Protein AF-K1S1N3-F1 (afdb_monomer_lite)

Secondary structure (DSSP, 8-state):
-HHHHHHHHHHHHHHHHHHT--HHHHHHTSBPP-HHHHHHHHHS-TT--HHHHHHHHTTTS--TT-TT-GGG-BSEE-HHHHHHS--EE--PPP---HHHHHHHHHHHHHHHHHHHH-S-----PPP--S-HHHHHHHHHHHTT--SGGGHHHHHHHHTT--S-SS-SS-GGG-HHHHHHHTT--

Structure (mmCIF, N/CA/C/O backbone):
data_AF-K1S1N3-F1
#
_entry.id   AF-K1S1N3-F1
#
loop_
_atom_site.group_PDB
_atom_site.id
_atom_site.type_symbol
_atom_site.label_atom_id
_atom_site.label_alt_id
_atom_site.label_comp_id
_atom_site.label_asym_id
_atom_site.label_entity_id
_atom_site.label_seq_id
_atom_site.pdbx_PDB_ins_code
_atom_site.Cartn_x
_atom_site.Cartn_y
_atom_site.Cartn_z
_atom_site.occupancy
_atom_site.B_iso_or_equiv
_atom_site.auth_seq_id
_atom_site.auth_comp_id
_atom_site.auth_asym_id
_atom_site.auth_atom_id
_atom_site.pdbx_PDB_model_num
ATOM 1 N N . MET A 1 1 ? 6.192 6.550 -10.477 1.00 91.50 1 MET A N 1
ATOM 2 C CA . MET A 1 1 ? 6.507 5.182 -9.983 1.00 91.50 1 MET A CA 1
ATOM 3 C C . MET A 1 1 ? 7.334 5.138 -8.701 1.00 91.50 1 MET A C 1
ATOM 5 O O . MET A 1 1 ? 6.914 4.455 -7.777 1.00 91.50 1 MET A O 1
ATOM 9 N N . LYS A 1 2 ? 8.456 5.870 -8.586 1.00 94.44 2 LYS A N 1
ATOM 10 C CA . LYS A 1 2 ? 9.297 5.871 -7.364 1.00 94.44 2 LYS A CA 1
ATOM 11 C C . LYS A 1 2 ? 8.511 6.131 -6.074 1.00 94.44 2 LYS A C 1
ATOM 13 O O . LYS A 1 2 ? 8.725 5.459 -5.068 1.00 94.44 2 LYS A O 1
ATOM 18 N N . ASN A 1 3 ? 7.567 7.071 -6.136 1.00 95.88 3 ASN A N 1
ATOM 19 C CA . ASN A 1 3 ? 6.677 7.378 -5.023 1.00 95.88 3 ASN A CA 1
ATOM 20 C C . ASN A 1 3 ? 5.778 6.205 -4.644 1.00 95.88 3 ASN A C 1
ATOM 22 O O . ASN A 1 3 ? 5.693 5.889 -3.467 1.00 95.88 3 ASN A O 1
ATOM 26 N N . ALA A 1 4 ? 5.159 5.535 -5.619 1.00 96.50 4 ALA A N 1
ATOM 27 C CA . ALA A 1 4 ? 4.282 4.394 -5.365 1.00 96.50 4 ALA A CA 1
ATOM 28 C C . ALA A 1 4 ? 5.037 3.266 -4.646 1.00 96.50 4 ALA A C 1
ATOM 30 O O . ALA A 1 4 ? 4.577 2.796 -3.610 1.00 96.50 4 ALA A O 1
ATOM 31 N N . LEU A 1 5 ? 6.238 2.910 -5.121 1.00 97.12 5 LEU A N 1
ATOM 32 C CA . LEU A 1 5 ? 7.085 1.913 -4.456 1.00 97.12 5 LEU A CA 1
ATOM 33 C C . LEU A 1 5 ? 7.510 2.347 -3.051 1.00 97.12 5 LEU A C 1
ATOM 35 O O . LEU A 1 5 ? 7.477 1.544 -2.127 1.00 97.12 5 LEU A O 1
ATOM 39 N N . SER A 1 6 ? 7.880 3.617 -2.871 1.00 97.50 6 SER A N 1
ATOM 40 C CA . SER A 1 6 ? 8.307 4.127 -1.561 1.00 97.50 6 SER A CA 1
ATOM 41 C C . SER A 1 6 ? 7.149 4.181 -0.562 1.00 97.50 6 SER A C 1
ATOM 43 O O . SER A 1 6 ? 7.334 3.849 0.608 1.00 97.50 6 SER A O 1
ATOM 45 N N . ILE A 1 7 ? 5.948 4.565 -1.009 1.00 97.88 7 ILE A N 1
ATOM 46 C CA . ILE A 1 7 ? 4.728 4.529 -0.194 1.00 97.88 7 ILE A CA 1
ATOM 47 C C . ILE A 1 7 ? 4.393 3.082 0.158 1.00 97.88 7 ILE A C 1
ATOM 49 O O . ILE A 1 7 ? 4.163 2.803 1.332 1.00 97.88 7 ILE A O 1
ATOM 53 N N . MET A 1 8 ? 4.425 2.170 -0.820 1.00 97.88 8 MET A N 1
ATOM 54 C CA . MET A 1 8 ? 4.178 0.750 -0.579 1.00 97.88 8 MET A CA 1
ATOM 55 C C . MET A 1 8 ? 5.164 0.191 0.442 1.00 97.88 8 MET A C 1
ATOM 57 O O . MET A 1 8 ? 4.725 -0.290 1.476 1.00 97.88 8 MET A O 1
ATOM 61 N N . TYR A 1 9 ? 6.473 0.348 0.234 1.00 98.25 9 TYR A N 1
ATOM 62 C CA . TYR A 1 9 ? 7.496 -0.089 1.187 1.00 98.25 9 TYR A CA 1
ATOM 63 C C . TYR A 1 9 ? 7.224 0.462 2.591 1.00 98.25 9 TYR A C 1
ATOM 65 O O . TYR A 1 9 ? 7.209 -0.282 3.570 1.00 98.25 9 TYR A O 1
ATOM 73 N N . SER A 1 10 ? 6.911 1.758 2.688 1.00 97.69 10 SER A N 1
ATOM 74 C CA . SER A 1 10 ? 6.635 2.414 3.967 1.00 97.69 10 SER A CA 1
ATOM 75 C C . SER A 1 10 ? 5.379 1.886 4.661 1.00 97.69 10 SER A C 1
ATOM 77 O O . SER A 1 10 ? 5.276 2.010 5.881 1.00 97.69 10 SER A O 1
ATOM 79 N N . LYS A 1 11 ? 4.392 1.371 3.919 1.00 97.75 11 LYS A N 1
ATOM 80 C CA . LYS A 1 11 ? 3.045 1.052 4.427 1.00 97.75 11 LYS A CA 1
ATOM 81 C C . LYS A 1 11 ? 2.676 -0.423 4.359 1.00 97.75 11 LYS A C 1
ATOM 83 O O . LYS A 1 11 ? 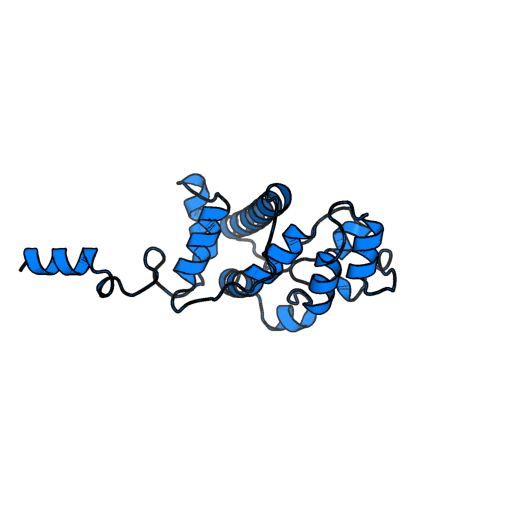1.673 -0.796 4.958 1.00 97.75 11 LYS A O 1
ATOM 88 N N . GLU A 1 12 ? 3.446 -1.258 3.678 1.00 97.25 12 GLU A N 1
ATOM 89 C CA . GLU A 1 12 ? 3.073 -2.646 3.404 1.00 97.25 12 GLU A CA 1
ATOM 90 C C . GLU A 1 12 ? 2.839 -3.462 4.671 1.00 97.25 12 GLU A C 1
ATOM 92 O O . GLU A 1 12 ? 1.912 -4.255 4.700 1.00 97.25 12 GLU A O 1
ATOM 97 N N . ASP A 1 13 ? 3.571 -3.204 5.756 1.00 96.88 13 ASP A N 1
ATOM 98 C CA . ASP A 1 13 ? 3.377 -3.942 7.005 1.00 96.88 13 ASP A CA 1
ATOM 99 C C . ASP A 1 13 ? 2.000 -3.670 7.628 1.00 96.88 13 ASP A C 1
ATOM 101 O O . ASP A 1 13 ? 1.309 -4.599 8.046 1.00 96.88 13 ASP A O 1
ATOM 105 N N . ILE A 1 14 ? 1.556 -2.407 7.650 1.00 97.44 14 ILE A N 1
ATOM 106 C CA . ILE A 1 14 ? 0.224 -2.064 8.167 1.00 97.44 14 ILE A CA 1
ATOM 107 C C . ILE A 1 14 ? -0.877 -2.422 7.165 1.00 97.44 14 ILE A C 1
ATOM 109 O O . ILE A 1 14 ? -1.950 -2.854 7.577 1.00 97.44 14 ILE A O 1
ATOM 113 N N . LEU A 1 15 ? -0.609 -2.309 5.859 1.00 97.62 15 LEU A N 1
ATOM 114 C CA . LEU A 1 15 ? -1.535 -2.725 4.803 1.00 97.62 15 LEU A CA 1
ATOM 115 C C . LEU A 1 15 ? -1.788 -4.231 4.849 1.00 97.62 15 LEU A C 1
ATOM 117 O O . LEU A 1 15 ? -2.935 -4.648 4.754 1.00 97.62 15 LEU A O 1
ATOM 121 N N . PHE A 1 16 ? -0.747 -5.043 5.033 1.00 97.19 16 PHE A N 1
ATOM 122 C CA . PHE A 1 16 ? -0.878 -6.498 5.061 1.00 97.19 16 PHE A CA 1
ATOM 123 C C . PHE A 1 16 ? -1.696 -6.948 6.271 1.00 97.19 16 PHE A C 1
ATOM 125 O O . PHE A 1 16 ? -2.586 -7.784 6.126 1.00 97.19 16 PHE A O 1
ATOM 132 N N . LYS A 1 17 ? -1.469 -6.325 7.438 1.00 96.19 17 LYS A N 1
ATOM 133 C CA . LYS A 1 17 ? -2.302 -6.539 8.631 1.00 96.19 17 LYS A CA 1
ATOM 134 C C . LYS A 1 17 ? -3.754 -6.111 8.396 1.00 96.19 17 LYS A C 1
ATOM 136 O O . LYS A 1 17 ? -4.671 -6.857 8.712 1.00 96.19 17 LYS A O 1
ATOM 141 N N . ALA A 1 18 ? -3.974 -4.928 7.821 1.00 97.06 18 ALA A N 1
ATOM 142 C CA . ALA A 1 18 ? -5.316 -4.382 7.612 1.00 97.06 18 ALA A CA 1
ATOM 143 C C . ALA A 1 18 ? -6.146 -5.187 6.604 1.00 97.06 18 ALA A C 1
ATOM 145 O O . ALA A 1 18 ? -7.337 -5.415 6.812 1.00 97.06 18 ALA A O 1
ATOM 146 N N . LEU A 1 19 ? -5.507 -5.623 5.518 1.00 96.62 19 LEU A N 1
ATOM 147 C CA . LEU A 1 19 ? -6.124 -6.429 4.465 1.00 96.62 19 LEU A CA 1
ATOM 148 C C . LEU A 1 19 ? -6.193 -7.917 4.829 1.00 96.62 19 LEU A C 1
ATOM 150 O O . LEU A 1 19 ? -6.837 -8.674 4.108 1.00 96.62 19 LEU A O 1
ATOM 154 N N . ASN A 1 20 ? -5.574 -8.318 5.947 1.00 95.12 20 ASN A N 1
ATOM 155 C CA . ASN A 1 20 ? -5.482 -9.701 6.404 1.00 95.12 20 ASN A CA 1
ATOM 156 C C . ASN A 1 20 ? -4.998 -10.635 5.280 1.00 95.12 20 ASN A C 1
ATOM 158 O O . ASN A 1 20 ? -5.643 -11.637 4.964 1.00 95.12 20 ASN A O 1
ATOM 162 N N . VAL A 1 21 ? -3.897 -10.237 4.635 1.00 94.56 21 VAL A N 1
ATOM 163 C CA . VAL A 1 21 ? -3.317 -10.951 3.489 1.00 94.56 21 VAL A CA 1
ATOM 164 C C . VAL A 1 21 ? -2.847 -12.323 3.946 1.00 94.56 21 VAL A C 1
ATOM 166 O O . VAL A 1 21 ? -2.136 -12.430 4.943 1.00 94.56 21 VAL A O 1
ATOM 169 N N . ASN A 1 22 ? -3.228 -13.365 3.212 1.00 93.94 22 ASN A N 1
ATOM 170 C CA . ASN A 1 22 ? -2.847 -14.730 3.556 1.00 93.94 22 ASN A CA 1
ATOM 171 C C . ASN A 1 22 ? -1.313 -14.912 3.528 1.00 93.94 22 ASN A C 1
ATOM 173 O O . ASN A 1 22 ? -0.676 -14.605 2.520 1.00 93.94 22 ASN A O 1
ATOM 177 N N . GLU A 1 23 ? -0.726 -15.457 4.598 1.00 93.44 23 GLU A N 1
ATOM 178 C CA . GLU A 1 23 ? 0.731 -15.637 4.744 1.00 93.44 23 GLU A CA 1
ATOM 179 C C . GLU A 1 23 ? 1.347 -16.468 3.610 1.00 93.44 23 GLU A C 1
ATOM 181 O O . GLU A 1 23 ? 2.350 -16.067 3.021 1.00 93.44 23 GLU A O 1
ATOM 186 N N . SER A 1 24 ? 0.679 -17.541 3.177 1.00 94.44 24 SER A N 1
ATOM 187 C CA . SER A 1 24 ? 1.145 -18.350 2.040 1.00 94.44 24 SER A CA 1
ATOM 188 C C . SER A 1 24 ? 1.182 -17.563 0.722 1.00 94.44 24 SER A C 1
ATOM 190 O O . SER A 1 24 ? 2.006 -17.830 -0.157 1.00 94.44 24 SER A O 1
ATOM 192 N N . ARG A 1 25 ? 0.312 -16.551 0.570 1.00 95.25 25 ARG A N 1
ATOM 193 C CA . ARG A 1 25 ? 0.369 -15.629 -0.570 1.00 95.25 25 ARG A CA 1
ATOM 194 C C . ARG A 1 25 ? 1.516 -14.650 -0.408 1.00 95.25 25 ARG A C 1
ATOM 196 O O . ARG A 1 25 ? 2.173 -14.373 -1.406 1.00 95.25 25 ARG A O 1
ATOM 203 N N . VAL A 1 26 ? 1.761 -14.142 0.798 1.00 95.12 26 VAL A N 1
ATOM 204 C CA . VAL A 1 26 ? 2.892 -13.244 1.082 1.00 95.12 26 VAL A CA 1
ATOM 205 C C . VAL A 1 26 ? 4.217 -13.903 0.708 1.00 95.12 26 VAL A C 1
ATOM 207 O O . VAL A 1 26 ? 5.045 -13.260 0.073 1.00 95.12 26 VAL A O 1
ATOM 210 N N . GLU A 1 27 ? 4.389 -15.185 1.018 1.00 93.50 27 GLU A N 1
ATOM 211 C CA . GLU A 1 27 ? 5.618 -15.929 0.711 1.00 93.50 27 GLU A CA 1
ATOM 212 C C . GLU A 1 27 ? 5.808 -16.213 -0.785 1.00 93.50 27 GLU A C 1
ATOM 214 O O . GLU A 1 27 ? 6.937 -16.299 -1.262 1.00 93.50 27 GLU A O 1
ATOM 219 N N . ARG A 1 28 ? 4.715 -16.359 -1.544 1.00 92.50 28 ARG A N 1
ATOM 220 C CA . ARG A 1 28 ? 4.777 -16.849 -2.932 1.00 92.50 28 ARG A CA 1
ATOM 221 C C . ARG A 1 28 ? 4.425 -15.794 -3.969 1.00 92.50 28 ARG A C 1
ATOM 223 O O . ARG A 1 28 ? 5.212 -15.526 -4.869 1.00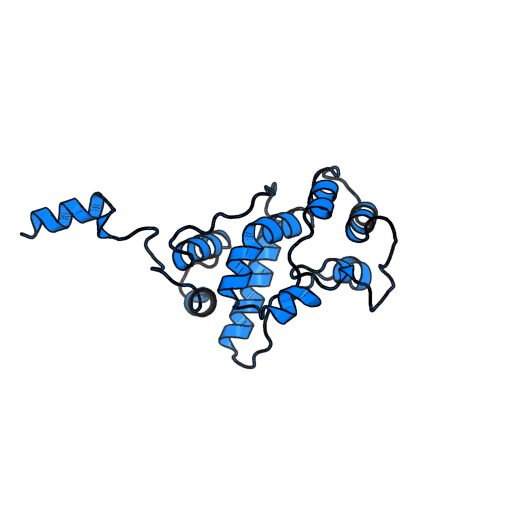 92.50 28 ARG A O 1
ATOM 230 N N . TRP A 1 29 ? 3.233 -15.212 -3.857 1.00 92.44 29 TRP A N 1
ATOM 231 C CA . TRP A 1 29 ? 2.541 -14.520 -4.953 1.00 92.44 29 TRP A CA 1
ATOM 232 C C . TRP A 1 29 ? 2.220 -13.040 -4.677 1.00 92.44 29 TRP A C 1
ATOM 234 O O . TRP A 1 29 ? 1.668 -12.363 -5.552 1.00 92.44 29 TRP A O 1
ATOM 244 N N . CYS A 1 30 ? 2.507 -12.562 -3.465 1.00 96.19 30 CYS A N 1
ATOM 245 C CA . CYS A 1 30 ? 2.198 -11.230 -2.946 1.00 96.19 30 CYS A CA 1
ATOM 246 C C . CYS A 1 30 ? 3.288 -10.747 -1.964 1.00 96.19 30 CYS A C 1
ATOM 248 O O . CYS A 1 30 ? 3.007 -10.255 -0.868 1.00 96.19 30 CYS A O 1
ATOM 250 N N . GLN A 1 31 ? 4.547 -10.898 -2.360 1.00 97.44 31 GLN A N 1
ATOM 251 C CA . GLN A 1 31 ? 5.711 -10.531 -1.562 1.00 97.44 31 GLN A CA 1
ATOM 252 C C . GLN A 1 31 ? 5.787 -9.022 -1.296 1.00 97.44 31 GLN A C 1
ATOM 254 O O . GLN A 1 31 ? 5.236 -8.192 -2.028 1.00 97.44 31 GLN A O 1
ATOM 259 N N . LYS A 1 32 ? 6.503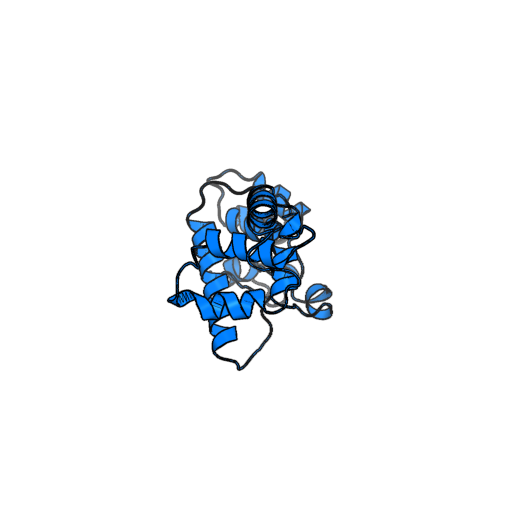 -8.667 -0.230 1.00 97.44 32 LYS A N 1
ATOM 260 C CA . LYS A 1 32 ? 6.833 -7.284 0.130 1.00 97.44 32 LYS A CA 1
ATOM 261 C C . LYS A 1 32 ? 7.877 -6.688 -0.811 1.00 97.44 32 LYS A C 1
ATOM 263 O O . LYS A 1 32 ? 8.622 -7.417 -1.462 1.00 97.44 32 LYS A O 1
ATOM 268 N N . VAL A 1 33 ? 7.926 -5.362 -0.889 1.00 97.50 33 VAL A N 1
ATOM 269 C CA . VAL A 1 33 ? 8.853 -4.628 -1.758 1.00 97.50 33 VAL A CA 1
ATOM 270 C C . VAL A 1 33 ? 10.297 -5.060 -1.491 1.00 97.50 33 VAL A C 1
ATOM 272 O O . VAL A 1 33 ? 10.763 -5.039 -0.355 1.00 97.50 33 VAL A O 1
ATOM 275 N N . ARG A 1 34 ? 11.027 -5.397 -2.561 1.00 96.38 34 ARG A N 1
ATOM 276 C CA . ARG A 1 34 ? 12.455 -5.719 -2.485 1.00 96.38 34 ARG A CA 1
ATOM 277 C C . ARG A 1 34 ? 13.262 -4.469 -2.153 1.00 96.38 34 ARG A C 1
ATOM 279 O O . ARG A 1 34 ? 13.394 -3.566 -2.980 1.00 96.38 34 ARG A O 1
ATOM 286 N N . GLU A 1 35 ? 13.813 -4.436 -0.951 1.00 96.50 35 GLU A N 1
ATOM 287 C CA . GLU A 1 35 ? 14.568 -3.299 -0.429 1.00 96.50 35 GLU A CA 1
ATOM 288 C C . GLU A 1 35 ? 15.781 -2.918 -1.300 1.00 96.50 35 GLU A C 1
ATOM 290 O O . GLU A 1 35 ? 15.811 -1.771 -1.753 1.00 96.50 35 GLU A O 1
ATOM 295 N N . PRO A 1 36 ? 16.685 -3.842 -1.693 1.00 96.12 36 PRO A N 1
ATOM 296 C CA . PRO A 1 36 ? 17.826 -3.494 -2.548 1.00 96.12 36 PRO A CA 1
ATOM 297 C C . PRO A 1 36 ? 17.426 -2.902 -3.909 1.00 96.12 36 PRO A C 1
ATOM 299 O O . PRO A 1 36 ? 18.085 -2.003 -4.434 1.00 96.12 36 PRO A O 1
ATOM 302 N N . MET A 1 37 ? 16.321 -3.378 -4.490 1.00 96.31 37 MET A N 1
ATOM 303 C CA . MET A 1 37 ? 15.782 -2.846 -5.745 1.00 96.31 37 MET A CA 1
ATOM 304 C C . MET A 1 37 ? 15.229 -1.427 -5.550 1.00 96.31 37 MET A C 1
ATOM 306 O O . MET A 1 37 ? 15.505 -0.535 -6.358 1.00 96.31 37 MET A O 1
ATOM 310 N N . LEU A 1 38 ? 14.505 -1.174 -4.453 1.00 97.19 38 LEU A N 1
ATOM 311 C CA . LEU A 1 38 ? 13.983 0.159 -4.158 1.00 97.19 38 LEU A CA 1
ATOM 312 C C . LEU A 1 38 ? 15.107 1.176 -3.916 1.00 97.19 38 LEU A C 1
ATOM 314 O O . LEU A 1 38 ? 15.007 2.309 -4.394 1.00 97.19 38 LEU A O 1
ATOM 318 N N . GLU A 1 39 ? 16.182 0.787 -3.230 1.00 96.88 39 GLU A N 1
ATOM 319 C CA . GLU A 1 39 ? 17.351 1.650 -3.027 1.00 96.88 39 GLU A CA 1
ATOM 320 C C . GLU A 1 39 ? 17.950 2.122 -4.356 1.00 96.88 39 GLU A C 1
ATOM 322 O O . GLU A 1 39 ? 18.201 3.320 -4.533 1.00 96.88 39 GLU A O 1
ATOM 327 N N . LYS A 1 40 ? 18.125 1.205 -5.316 1.00 96.25 40 LYS A N 1
ATOM 328 C CA . LYS A 1 40 ? 18.619 1.537 -6.661 1.00 96.25 40 LYS A CA 1
ATOM 329 C C . LYS A 1 40 ? 17.655 2.467 -7.397 1.00 96.25 40 LYS A C 1
ATOM 331 O O . LYS A 1 40 ? 18.065 3.528 -7.870 1.00 96.25 40 LYS A O 1
ATOM 336 N N . ILE A 1 41 ? 16.356 2.150 -7.404 1.00 95.69 41 ILE A N 1
ATOM 337 C CA . ILE A 1 41 ? 15.323 2.987 -8.042 1.00 95.69 41 ILE A CA 1
ATOM 338 C C . ILE A 1 41 ? 15.296 4.407 -7.461 1.00 95.69 41 ILE A C 1
ATOM 340 O O . ILE A 1 41 ? 15.073 5.379 -8.193 1.00 95.69 41 ILE A O 1
ATOM 344 N N . ARG A 1 42 ? 15.509 4.556 -6.151 1.00 95.00 42 ARG A N 1
ATOM 345 C CA . ARG A 1 42 ? 15.513 5.867 -5.487 1.00 95.00 42 ARG A CA 1
ATOM 346 C C . ARG A 1 42 ? 16.738 6.709 -5.815 1.00 95.00 42 ARG A C 1
ATOM 348 O O . ARG A 1 42 ? 16.604 7.929 -5.851 1.00 95.00 42 ARG A O 1
ATOM 355 N N . LYS A 1 43 ? 17.884 6.082 -6.088 1.00 95.00 43 LYS A N 1
ATOM 356 C CA . LYS A 1 43 ? 19.113 6.767 -6.526 1.00 95.00 43 LYS A CA 1
ATOM 357 C C . LYS A 1 43 ? 19.030 7.281 -7.967 1.00 95.00 43 LYS A C 1
ATOM 359 O O . LYS A 1 43 ? 19.826 8.130 -8.354 1.00 95.00 43 LYS A O 1
ATOM 364 N N . LEU A 1 44 ? 18.065 6.813 -8.765 1.00 94.50 44 LEU A N 1
ATOM 365 C CA . LEU A 1 44 ? 17.859 7.337 -10.115 1.00 94.50 44 LEU A CA 1
ATOM 366 C C . LEU A 1 44 ? 17.504 8.843 -10.080 1.00 94.50 44 LEU A C 1
ATOM 368 O O . LEU A 1 44 ? 16.753 9.265 -9.195 1.00 94.50 44 LEU A O 1
ATOM 372 N N . PRO A 1 45 ? 17.903 9.644 -11.084 1.00 93.06 45 PRO A N 1
ATOM 373 C CA . PRO A 1 45 ? 17.501 11.051 -11.219 1.00 93.06 45 PRO A CA 1
ATOM 374 C C . PRO A 1 45 ? 15.984 11.250 -11.349 1.00 93.06 45 PRO A C 1
ATOM 376 O O . PRO A 1 45 ? 15.270 10.349 -11.795 1.00 93.06 45 PRO A O 1
ATOM 379 N N . SER A 1 46 ? 15.450 12.420 -10.992 1.00 86.81 46 SER A N 1
ATOM 380 C CA . SER A 1 46 ? 14.003 12.702 -11.095 1.00 86.81 46 SER A CA 1
ATOM 381 C C . SER A 1 46 ? 13.465 12.611 -12.529 1.00 86.81 46 SER A C 1
ATOM 383 O O . SER A 1 46 ? 12.344 12.152 -12.720 1.00 86.81 46 SER A O 1
ATOM 385 N N . ASN A 1 47 ? 14.283 12.954 -13.526 1.00 89.44 47 ASN A N 1
ATOM 386 C CA . ASN A 1 47 ? 13.983 12.861 -14.959 1.00 89.44 47 ASN A CA 1
ATOM 387 C C . ASN A 1 47 ? 14.344 11.490 -15.577 1.00 89.44 47 ASN A C 1
ATOM 389 O O . ASN A 1 47 ? 14.616 11.402 -16.772 1.00 89.44 47 ASN A O 1
ATOM 393 N N . THR A 1 48 ? 14.408 10.417 -14.777 1.00 93.44 48 THR A N 1
ATOM 394 C CA . THR A 1 48 ? 14.738 9.077 -15.291 1.00 93.44 48 THR A CA 1
ATOM 395 C C . THR A 1 48 ? 13.682 8.561 -16.270 1.00 93.44 48 THR A C 1
ATOM 397 O O . THR A 1 48 ? 12.500 8.881 -16.150 1.00 93.44 48 THR A O 1
ATOM 400 N N . THR A 1 49 ? 14.101 7.715 -17.209 1.00 94.25 49 THR A N 1
ATOM 401 C CA . THR A 1 49 ? 13.208 7.115 -18.206 1.00 94.25 49 THR A CA 1
ATOM 402 C C . THR A 1 49 ? 12.514 5.865 -17.669 1.00 94.25 49 THR A C 1
ATOM 404 O O . THR A 1 49 ? 13.004 5.197 -16.752 1.00 94.25 49 THR A O 1
ATOM 407 N N . MET A 1 50 ? 11.391 5.499 -18.292 1.00 92.81 50 MET A N 1
ATOM 408 C CA . MET A 1 50 ? 10.716 4.231 -18.001 1.00 92.81 50 MET A CA 1
ATOM 409 C C . MET A 1 50 ? 11.613 3.017 -18.275 1.00 92.81 50 MET A C 1
ATOM 411 O O . MET A 1 50 ? 11.550 2.054 -17.519 1.00 92.81 50 MET A O 1
ATOM 415 N N . ASP A 1 51 ? 12.515 3.085 -19.259 1.00 92.81 51 ASP A N 1
ATOM 416 C CA . ASP A 1 51 ? 13.491 2.022 -19.524 1.00 92.81 51 ASP A CA 1
ATOM 417 C C . ASP A 1 51 ? 14.499 1.823 -18.397 1.00 92.81 51 ASP A C 1
ATOM 419 O O . ASP A 1 51 ? 14.815 0.685 -18.051 1.00 92.81 51 ASP A O 1
ATOM 423 N N . ARG A 1 52 ? 15.004 2.905 -17.789 1.00 93.94 52 ARG A N 1
ATOM 424 C CA . ARG A 1 52 ? 15.895 2.764 -16.630 1.00 93.94 52 ARG A CA 1
ATOM 425 C C . ARG A 1 52 ? 15.154 2.161 -15.445 1.00 93.94 52 ARG A C 1
ATOM 427 O O . ARG A 1 52 ? 15.668 1.241 -14.822 1.00 93.94 52 ARG A O 1
ATOM 434 N N . LEU A 1 53 ? 13.929 2.620 -15.183 1.00 94.69 53 LEU A N 1
ATOM 435 C CA . LEU A 1 53 ? 13.082 2.031 -14.145 1.00 94.69 53 LEU A CA 1
ATOM 436 C C . LEU A 1 53 ? 12.826 0.536 -14.400 1.00 94.69 53 LEU A C 1
ATOM 438 O O . LEU A 1 53 ? 12.883 -0.259 -13.466 1.00 94.69 53 LEU A O 1
ATOM 442 N N . ARG A 1 54 ? 12.569 0.163 -15.658 1.00 95.12 54 ARG A N 1
ATOM 443 C CA . ARG A 1 54 ? 12.371 -1.221 -16.100 1.00 95.12 54 ARG A CA 1
ATOM 444 C C . ARG A 1 54 ? 13.587 -2.089 -15.791 1.00 95.12 54 ARG A C 1
ATOM 446 O O . ARG A 1 54 ? 13.434 -3.142 -15.181 1.00 95.12 54 ARG A O 1
ATOM 453 N N . ARG A 1 55 ? 14.792 -1.629 -16.144 1.00 94.62 55 ARG A N 1
ATOM 454 C CA . ARG A 1 55 ? 16.042 -2.357 -15.860 1.00 94.62 55 ARG A CA 1
ATOM 455 C C . ARG A 1 55 ? 16.262 -2.580 -14.367 1.00 94.62 55 ARG A C 1
ATOM 457 O O . ARG A 1 55 ? 16.633 -3.684 -13.989 1.00 94.62 55 ARG A O 1
ATOM 464 N N . GLU A 1 56 ? 15.998 -1.573 -13.532 1.00 95.56 56 GLU A N 1
ATOM 465 C CA . GLU A 1 56 ? 16.110 -1.733 -12.075 1.00 95.56 56 GLU A CA 1
ATOM 466 C C . GLU A 1 56 ? 15.056 -2.699 -11.519 1.00 95.56 56 GLU A C 1
ATOM 468 O O . GLU A 1 56 ? 15.362 -3.510 -10.648 1.00 95.56 56 GLU A O 1
ATOM 473 N N . TRP A 1 57 ? 13.823 -2.658 -12.039 1.00 95.94 57 TRP A N 1
ATOM 474 C CA . TRP A 1 57 ? 12.756 -3.577 -11.629 1.00 95.94 57 TRP A CA 1
ATOM 475 C C . TRP A 1 57 ? 13.082 -5.044 -11.935 1.00 95.94 57 TRP A C 1
ATOM 477 O O . TRP A 1 57 ? 12.768 -5.915 -11.122 1.00 95.94 57 TRP A O 1
ATOM 487 N N . TYR A 1 58 ? 13.716 -5.318 -13.077 1.00 95.62 58 TYR A N 1
ATOM 488 C CA . TYR A 1 58 ? 14.139 -6.670 -13.452 1.00 95.62 58 TYR A CA 1
ATOM 489 C C . TYR A 1 58 ? 15.585 -7.018 -13.082 1.00 95.62 58 TYR A C 1
ATOM 491 O O . TYR A 1 58 ? 16.080 -8.073 -13.468 1.00 95.62 58 TYR A O 1
ATOM 499 N N . GLU A 1 59 ? 16.275 -6.143 -12.350 1.00 92.56 59 GLU A N 1
ATOM 500 C CA . GLU A 1 59 ? 17.644 -6.382 -11.877 1.00 92.56 59 GLU A CA 1
ATOM 501 C C . GLU A 1 59 ? 18.641 -6.705 -13.008 1.00 92.56 59 GLU A C 1
ATOM 503 O O . GLU A 1 59 ? 19.591 -7.461 -12.832 1.00 92.56 59 GLU A O 1
ATOM 508 N N . GLY A 1 60 ? 18.443 -6.080 -14.174 1.00 84.94 60 GLY A N 1
ATOM 509 C CA . GLY A 1 60 ? 19.351 -6.147 -15.325 1.00 84.94 60 GLY A CA 1
ATOM 510 C C . GLY A 1 60 ? 18.913 -7.068 -16.468 1.00 84.94 60 GLY A C 1
ATOM 511 O O . GLY A 1 60 ? 19.327 -6.822 -17.599 1.00 84.94 60 GLY A O 1
ATOM 512 N N . SER A 1 61 ? 18.040 -8.053 -16.228 1.00 84.50 61 SER A N 1
ATOM 513 C CA . SER A 1 61 ? 17.529 -8.957 -17.274 1.00 84.50 61 SER A CA 1
ATOM 514 C C . SER A 1 61 ? 16.119 -8.557 -17.699 1.00 84.50 61 SER A C 1
ATOM 516 O O . SER A 1 61 ? 15.186 -8.745 -16.934 1.00 84.50 61 SER A O 1
ATOM 518 N N . ASP A 1 62 ? 15.925 -8.007 -18.899 1.00 85.69 62 ASP A N 1
ATOM 519 C CA . ASP A 1 62 ? 14.612 -7.503 -19.331 1.00 85.69 62 ASP A CA 1
ATOM 520 C C . ASP A 1 62 ? 13.559 -8.615 -19.531 1.00 85.69 62 ASP A C 1
ATOM 522 O O . ASP A 1 62 ? 13.375 -9.132 -20.628 1.00 85.69 62 ASP A O 1
ATOM 526 N N . GLY A 1 63 ? 12.818 -8.931 -18.467 1.00 87.75 63 GLY A N 1
ATOM 527 C CA . GLY A 1 63 ? 11.706 -9.884 -18.475 1.00 87.75 63 GLY A CA 1
ATOM 528 C C . GLY A 1 63 ? 10.350 -9.264 -18.827 1.00 87.75 63 GLY A C 1
ATOM 529 O O . GLY A 1 63 ? 9.316 -9.819 -18.459 1.00 87.75 63 GLY A O 1
ATOM 530 N N . SER A 1 64 ? 10.302 -8.089 -19.473 1.00 87.25 64 SER A N 1
ATOM 531 C CA . SER A 1 64 ? 9.030 -7.380 -19.725 1.00 87.25 64 SER A CA 1
ATOM 532 C C . SER A 1 64 ? 8.069 -8.071 -20.689 1.00 87.25 64 SER A C 1
ATOM 534 O O . SER A 1 64 ? 6.866 -7.824 -20.612 1.00 87.25 64 SER A O 1
ATOM 536 N N . TYR A 1 65 ? 8.571 -8.972 -21.530 1.00 86.38 65 TYR A N 1
ATOM 537 C CA . TYR A 1 65 ? 7.764 -9.773 -22.455 1.00 86.38 65 TYR A CA 1
ATOM 538 C C . TYR A 1 65 ? 7.348 -11.130 -21.870 1.00 86.38 65 TYR A C 1
ATOM 540 O O . TYR A 1 65 ? 6.523 -11.838 -22.448 1.00 86.38 65 TYR A O 1
ATOM 548 N N . GLU A 1 66 ? 7.906 -11.512 -20.720 1.00 87.56 66 GLU A N 1
ATOM 549 C CA . GLU A 1 66 ? 7.659 -12.811 -20.108 1.00 87.56 66 GLU A CA 1
ATOM 550 C C . GLU A 1 66 ? 6.368 -12.792 -19.298 1.00 87.56 66 GLU A C 1
ATOM 552 O O . GLU A 1 66 ? 6.295 -12.186 -18.228 1.00 87.56 66 GLU A O 1
ATOM 557 N N . HIS A 1 67 ? 5.362 -13.546 -19.747 1.00 81.19 67 HIS A N 1
ATOM 558 C CA . HIS A 1 67 ? 4.134 -13.673 -18.973 1.00 81.19 67 HIS A CA 1
ATOM 559 C C . HIS A 1 67 ? 4.420 -14.214 -17.561 1.00 81.19 67 HIS A C 1
ATOM 561 O O . HIS A 1 67 ? 3.891 -13.681 -16.601 1.00 81.19 67 HIS A O 1
ATOM 567 N N . TYR A 1 68 ? 5.282 -15.215 -17.369 1.00 84.44 68 TYR A N 1
ATOM 568 C CA . TYR A 1 68 ? 5.547 -15.793 -16.040 1.00 84.44 68 TYR A CA 1
ATOM 569 C C . TYR A 1 68 ? 6.879 -15.352 -15.418 1.00 84.44 68 TYR A C 1
ATOM 571 O O . TYR A 1 68 ? 7.629 -16.176 -14.905 1.00 84.44 68 TYR A O 1
ATOM 579 N N . ASN A 1 69 ? 7.159 -14.047 -15.404 1.00 92.56 69 ASN A N 1
ATOM 580 C CA . ASN A 1 69 ? 8.349 -13.533 -14.728 1.00 92.56 69 ASN A CA 1
ATOM 581 C C . ASN A 1 69 ? 8.188 -13.497 -13.193 1.00 92.56 69 ASN A C 1
ATOM 583 O O . ASN A 1 69 ? 7.151 -13.086 -12.663 1.00 92.56 69 ASN A O 1
ATOM 587 N N . TRP A 1 70 ? 9.241 -13.861 -12.458 1.00 93.00 70 TRP A N 1
ATOM 588 C CA . TRP A 1 70 ? 9.241 -13.882 -10.989 1.00 93.00 70 TRP A CA 1
ATOM 589 C C . TRP A 1 70 ? 9.006 -12.498 -10.358 1.00 93.00 70 TRP A C 1
ATOM 591 O O . TRP A 1 70 ? 8.438 -12.396 -9.270 1.00 93.00 70 TRP A O 1
ATOM 601 N N . THR A 1 71 ? 9.354 -11.411 -11.059 1.00 94.06 71 THR A N 1
ATOM 602 C CA . THR A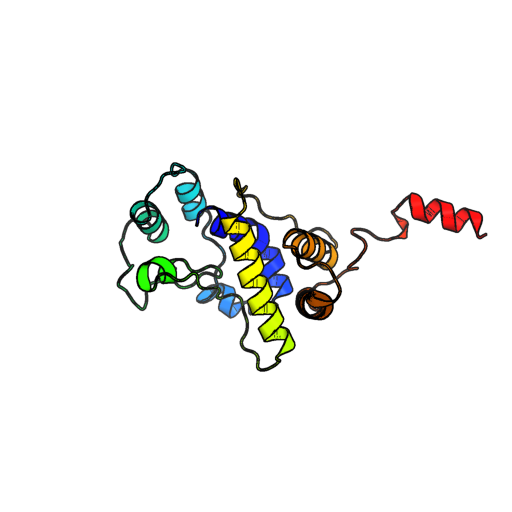 1 71 ? 9.118 -10.040 -10.580 1.00 94.06 71 THR A CA 1
ATOM 603 C C . THR A 1 71 ? 7.639 -9.658 -10.529 1.00 94.06 71 THR A C 1
ATOM 605 O O . THR A 1 71 ? 7.306 -8.600 -10.006 1.00 94.06 71 THR A O 1
ATOM 608 N N . ARG A 1 72 ? 6.718 -10.496 -11.020 1.00 94.75 72 ARG A N 1
ATOM 609 C CA . ARG A 1 72 ? 5.271 -10.248 -10.920 1.00 94.75 72 ARG A CA 1
ATOM 610 C C . ARG A 1 72 ? 4.737 -10.367 -9.496 1.00 94.75 72 ARG A C 1
ATOM 612 O O . ARG A 1 72 ? 3.706 -9.785 -9.177 1.00 94.75 72 ARG A O 1
ATOM 619 N N . TYR A 1 73 ? 5.394 -11.141 -8.643 1.00 95.56 73 TYR A N 1
ATOM 620 C CA . TYR A 1 73 ? 4.790 -11.693 -7.431 1.00 95.56 73 TYR A CA 1
ATOM 621 C C . TYR A 1 73 ? 4.908 -10.804 -6.188 1.00 95.56 73 TYR A C 1
ATOM 623 O O . TYR A 1 73 ? 5.081 -11.300 -5.079 1.00 95.56 73 TYR A O 1
ATOM 631 N N . TYR A 1 74 ? 4.758 -9.490 -6.367 1.00 96.94 74 TYR A N 1
ATOM 632 C CA . TYR A 1 74 ? 4.870 -8.480 -5.312 1.00 96.94 74 TYR A CA 1
ATOM 633 C C . TYR A 1 74 ? 3.547 -7.755 -5.094 1.00 96.94 74 TYR A C 1
ATOM 635 O O . TYR A 1 74 ? 2.811 -7.495 -6.043 1.00 96.94 74 TYR A O 1
ATOM 643 N N . ALA A 1 75 ? 3.249 -7.382 -3.850 1.00 97.19 75 ALA A N 1
ATOM 644 C CA . ALA A 1 75 ? 2.003 -6.707 -3.493 1.00 97.19 75 ALA A CA 1
ATOM 645 C C . ALA A 1 75 ? 1.731 -5.450 -4.329 1.00 97.19 75 ALA A C 1
ATOM 647 O O . ALA A 1 75 ? 0.580 -5.204 -4.691 1.00 97.19 75 ALA A O 1
ATOM 648 N N . LEU A 1 76 ? 2.785 -4.706 -4.673 1.00 97.56 76 LEU A N 1
ATOM 649 C CA . LEU A 1 76 ? 2.758 -3.698 -5.724 1.00 97.56 76 LEU A CA 1
ATOM 650 C C . LEU A 1 76 ? 3.603 -4.184 -6.904 1.00 97.56 76 LEU A C 1
ATOM 652 O O . LEU A 1 76 ? 4.833 -4.142 -6.857 1.00 97.56 76 LEU A O 1
ATOM 656 N N . ASN A 1 77 ? 2.938 -4.650 -7.953 1.00 96.12 77 ASN A N 1
ATOM 657 C CA . ASN A 1 77 ? 3.575 -5.277 -9.101 1.00 96.12 77 ASN A CA 1
ATOM 658 C C . ASN A 1 77 ? 3.772 -4.259 -10.239 1.00 96.12 77 ASN A C 1
ATOM 660 O O . ASN A 1 77 ? 2.804 -3.806 -10.857 1.00 96.12 77 ASN A O 1
ATOM 664 N N . LEU A 1 78 ? 5.035 -3.926 -10.542 1.00 95.88 78 L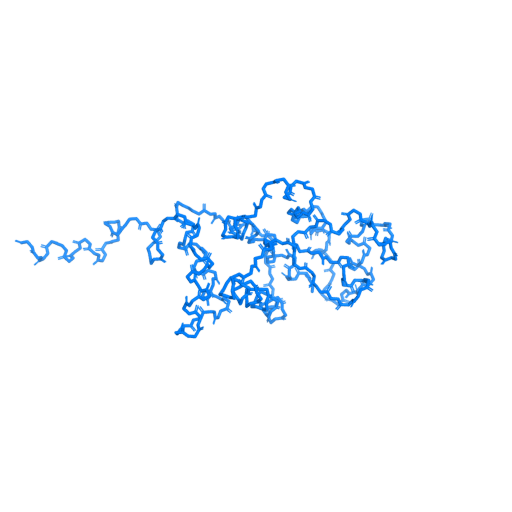EU A N 1
ATOM 665 C CA . LEU A 1 78 ? 5.379 -3.051 -11.669 1.00 95.88 78 LEU A CA 1
ATOM 666 C C . LEU A 1 78 ? 5.619 -3.791 -12.987 1.00 95.88 78 LEU A C 1
ATOM 668 O O . LEU A 1 78 ? 5.668 -3.134 -14.020 1.00 95.88 78 LEU A O 1
ATOM 672 N N . HIS A 1 79 ? 5.705 -5.123 -13.009 1.00 95.25 79 HIS A N 1
ATOM 673 C CA . HIS A 1 79 ? 5.788 -5.862 -14.274 1.00 95.25 79 HIS A CA 1
ATOM 674 C C . HIS A 1 79 ? 4.586 -5.532 -15.176 1.00 95.25 79 HIS A C 1
ATOM 676 O O . HIS A 1 79 ? 4.758 -5.274 -16.366 1.00 95.25 79 HIS A O 1
ATOM 682 N N . SER A 1 80 ? 3.381 -5.414 -14.598 1.00 92.81 80 SER A N 1
ATOM 683 C CA . SER A 1 80 ? 2.168 -5.021 -15.337 1.00 92.81 80 SER A CA 1
ATOM 684 C C . SER A 1 80 ? 2.267 -3.627 -15.976 1.00 92.81 80 SER A C 1
ATOM 686 O O . SER A 1 80 ? 1.603 -3.354 -16.976 1.00 92.81 80 SER A O 1
ATOM 688 N N . VAL A 1 81 ? 3.135 -2.748 -15.463 1.00 94.56 81 VAL A N 1
ATOM 689 C CA . VAL A 1 81 ? 3.354 -1.414 -16.039 1.00 94.56 81 VAL A CA 1
ATOM 690 C C . VAL A 1 81 ? 4.095 -1.537 -17.361 1.00 94.56 81 VAL A C 1
ATOM 692 O O . VAL A 1 81 ? 3.726 -0.886 -18.330 1.00 94.56 81 VAL A O 1
ATOM 695 N N . PHE A 1 82 ? 5.108 -2.399 -17.419 1.00 92.69 82 PHE A N 1
ATOM 696 C CA . PHE A 1 82 ? 5.913 -2.599 -18.625 1.00 92.69 82 PHE A CA 1
ATOM 697 C C . PHE A 1 82 ? 5.217 -3.497 -19.650 1.00 92.69 82 PHE A C 1
ATOM 699 O O . PHE A 1 82 ? 5.440 -3.335 -20.842 1.00 92.69 82 PHE A O 1
ATOM 706 N N . TYR A 1 83 ? 4.360 -4.407 -19.187 1.00 86.31 83 TYR A N 1
ATOM 707 C CA . TYR A 1 83 ? 3.635 -5.340 -20.046 1.00 86.31 83 TYR A CA 1
ATOM 708 C C . TYR A 1 83 ? 2.295 -4.779 -20.562 1.00 86.31 83 TYR A C 1
ATOM 710 O O . TYR A 1 83 ? 1.927 -5.012 -21.709 1.00 86.31 83 TYR A O 1
ATOM 718 N N . ARG A 1 84 ? 1.544 -4.040 -19.729 1.00 89.50 84 ARG A N 1
ATOM 719 C CA . ARG A 1 84 ? 0.167 -3.573 -20.021 1.00 89.50 84 ARG A CA 1
ATOM 720 C C . ARG A 1 84 ? -0.076 -2.090 -19.738 1.00 89.50 84 ARG A C 1
ATOM 722 O O . ARG A 1 84 ? -1.215 -1.644 -19.834 1.00 89.50 84 ARG A O 1
ATOM 729 N N . GLY A 1 85 ? 0.933 -1.331 -19.314 1.00 92.06 85 GLY A N 1
ATOM 730 C CA . GLY A 1 85 ? 0.753 0.074 -18.934 1.00 92.06 85 GLY A CA 1
ATOM 731 C C . GLY A 1 85 ? -0.060 0.286 -17.650 1.00 92.06 85 GLY A C 1
ATOM 732 O O . GLY A 1 85 ? -0.545 1.389 -17.416 1.00 92.06 85 GLY A O 1
ATOM 733 N N . THR A 1 86 ? -0.230 -0.742 -16.808 1.00 93.62 86 THR A N 1
ATOM 734 C CA . THR A 1 86 ? -1.082 -0.680 -15.604 1.00 93.62 86 THR A CA 1
ATOM 735 C C . THR A 1 86 ? -0.322 -1.030 -14.330 1.00 93.62 86 THR A C 1
ATOM 737 O O . THR A 1 86 ? 0.563 -1.878 -14.327 1.00 93.62 86 THR A O 1
ATOM 740 N N . LEU A 1 87 ? -0.685 -0.394 -13.216 1.00 94.62 87 LEU A N 1
ATOM 741 C CA . LEU A 1 87 ? -0.169 -0.730 -11.889 1.00 94.62 87 LEU A CA 1
ATOM 742 C C . LEU A 1 87 ? -1.055 -1.798 -11.239 1.00 94.62 87 LEU A C 1
ATOM 744 O O . LEU A 1 87 ? -2.255 -1.580 -11.079 1.00 94.62 87 LEU A O 1
ATOM 748 N N . GLU A 1 88 ? -0.475 -2.930 -10.842 1.00 95.94 88 GLU A N 1
ATOM 749 C CA . GLU A 1 88 ? -1.228 -4.057 -10.283 1.00 95.94 88 GLU A CA 1
ATOM 750 C C . GLU A 1 88 ? -1.037 -4.163 -8.760 1.00 95.94 88 GLU A C 1
ATOM 752 O O . GLU A 1 88 ? 0.088 -4.205 -8.256 1.00 95.94 88 GLU A O 1
ATOM 757 N N . TRP A 1 89 ? -2.155 -4.236 -8.034 1.00 96.75 89 TRP A N 1
ATOM 758 C CA . TRP A 1 89 ? -2.208 -4.433 -6.584 1.00 96.75 89 TRP A CA 1
ATOM 759 C C . TRP A 1 89 ? -2.581 -5.883 -6.274 1.00 96.75 89 TRP A C 1
ATOM 761 O O . TRP A 1 89 ? -3.705 -6.308 -6.544 1.00 96.75 89 TRP A O 1
ATOM 771 N N . ARG A 1 90 ? -1.654 -6.650 -5.694 1.00 96.19 90 ARG A N 1
ATOM 772 C CA . ARG A 1 90 ? -1.832 -8.095 -5.452 1.00 96.19 90 ARG A CA 1
ATOM 773 C C . ARG A 1 90 ? -2.264 -8.437 -4.028 1.00 96.19 90 ARG A C 1
ATOM 775 O O . ARG A 1 90 ? -2.667 -9.568 -3.780 1.00 96.19 90 ARG A O 1
ATOM 782 N N . CYS A 1 91 ? -2.229 -7.480 -3.103 1.00 95.44 91 CYS A N 1
ATOM 783 C CA . CYS A 1 91 ? -2.526 -7.697 -1.681 1.00 95.44 91 CYS A CA 1
ATOM 784 C C . CYS A 1 91 ? -4.016 -7.814 -1.334 1.00 95.44 91 CYS A C 1
ATOM 786 O O . CYS A 1 91 ? -4.351 -8.009 -0.172 1.00 95.44 91 CYS A O 1
ATOM 788 N N . PHE A 1 92 ? -4.925 -7.721 -2.302 1.00 95.62 92 PHE A N 1
ATOM 789 C CA . PHE A 1 92 ? -6.348 -7.914 -2.038 1.00 95.62 92 PHE A CA 1
ATOM 790 C C . PHE A 1 92 ? -6.720 -9.398 -2.081 1.00 95.62 92 PHE A C 1
ATOM 792 O O . PHE A 1 92 ? -6.291 -10.134 -2.971 1.00 95.62 92 PHE A O 1
ATOM 799 N N . GLU A 1 93 ? -7.504 -9.846 -1.103 1.00 90.50 93 GLU A N 1
ATOM 800 C CA . GLU A 1 93 ? -8.142 -11.164 -1.126 1.00 90.50 93 GLU A CA 1
ATOM 801 C C . GLU A 1 93 ? -9.411 -11.132 -1.985 1.00 90.50 93 GLU A C 1
ATOM 803 O O . GLU A 1 93 ? -10.124 -10.122 -2.036 1.00 90.50 93 GLU A O 1
ATOM 808 N N . SER A 1 94 ? -9.710 -12.253 -2.644 1.00 91.12 94 SER A N 1
ATOM 809 C CA . SER A 1 94 ? -10.939 -12.394 -3.432 1.00 91.12 94 SER A CA 1
ATOM 810 C C . SER A 1 94 ? -12.167 -12.339 -2.524 1.00 91.12 94 SER A C 1
ATOM 812 O O . SER A 1 94 ? -12.196 -12.938 -1.449 1.00 91.12 94 SER A O 1
ATOM 814 N N . THR A 1 95 ? -13.201 -11.608 -2.938 1.00 94.94 95 THR A N 1
ATOM 815 C CA . THR A 1 95 ? -14.427 -11.466 -2.149 1.00 94.94 95 THR A CA 1
ATOM 816 C C . THR A 1 95 ? -15.611 -11.061 -3.020 1.00 94.94 95 THR A C 1
ATOM 818 O O . THR A 1 95 ? -15.460 -10.268 -3.943 1.00 94.94 95 THR A O 1
ATOM 821 N N . LEU A 1 96 ? -16.800 -11.571 -2.688 1.00 96.88 96 LEU A N 1
ATOM 822 C CA . LEU A 1 96 ? -18.075 -11.157 -3.289 1.00 96.88 96 LEU A CA 1
ATOM 823 C C . LEU A 1 96 ? -18.776 -10.047 -2.482 1.00 96.88 96 LEU A C 1
ATOM 825 O O . LEU A 1 96 ? -19.839 -9.566 -2.862 1.00 96.88 96 LEU A O 1
ATOM 829 N N . HIS A 1 97 ? -18.199 -9.617 -1.356 1.00 97.31 97 HIS A N 1
ATOM 830 C CA . HIS A 1 97 ? -18.803 -8.590 -0.512 1.00 97.31 97 HIS A CA 1
ATOM 831 C C . HIS A 1 97 ? -18.579 -7.194 -1.115 1.00 97.31 97 HIS A C 1
ATOM 833 O O . HIS A 1 97 ? -17.480 -6.640 -1.015 1.00 97.31 97 HIS A O 1
ATOM 839 N N . ALA A 1 98 ? -19.638 -6.573 -1.643 1.00 97.25 98 ALA A N 1
ATOM 840 C CA . ALA A 1 98 ? -19.579 -5.283 -2.341 1.00 97.25 98 ALA A CA 1
ATOM 841 C C . ALA A 1 98 ? -18.837 -4.178 -1.559 1.00 97.25 98 ALA A C 1
ATOM 843 O O . ALA A 1 98 ? -17.979 -3.493 -2.113 1.00 97.25 98 ALA A O 1
ATOM 844 N N . GLY A 1 99 ? -19.081 -4.052 -0.248 1.00 97.12 99 GLY A N 1
ATOM 845 C CA . GLY A 1 99 ? -18.380 -3.073 0.597 1.00 97.12 99 GLY A CA 1
ATOM 846 C C . GLY A 1 99 ? -16.858 -3.283 0.691 1.00 97.12 99 GLY A C 1
ATOM 847 O O . GLY A 1 99 ? -16.103 -2.312 0.690 1.00 97.12 99 GLY A O 1
ATOM 848 N N . LYS A 1 100 ? -16.378 -4.537 0.680 1.00 97.50 100 LYS A N 1
ATOM 849 C CA . LYS A 1 100 ? -14.942 -4.853 0.683 1.00 97.50 100 LYS A CA 1
ATOM 850 C C . LYS A 1 100 ? -14.322 -4.588 -0.685 1.00 97.50 100 LYS A C 1
ATOM 852 O O . LYS A 1 100 ? -13.242 -4.014 -0.751 1.00 97.50 100 LYS A O 1
ATOM 857 N N . VAL A 1 101 ? -15.025 -4.942 -1.766 1.00 97.75 101 VAL A N 1
ATOM 858 C CA . VAL A 1 101 ? -14.601 -4.621 -3.140 1.00 97.75 101 VAL A CA 1
ATOM 859 C C . VAL A 1 101 ? -14.433 -3.110 -3.297 1.00 97.75 101 VAL A C 1
ATOM 861 O O . VAL A 1 101 ? -13.366 -2.648 -3.702 1.00 97.75 101 VAL A O 1
ATOM 864 N N . ARG A 1 102 ? -15.442 -2.332 -2.881 1.00 97.81 102 ARG A N 1
ATOM 865 C CA . ARG A 1 102 ? -15.379 -0.866 -2.873 1.00 97.81 102 ARG A CA 1
ATOM 866 C C . ARG A 1 102 ? -14.194 -0.365 -2.051 1.00 97.81 102 ARG A C 1
ATOM 868 O O . ARG A 1 102 ? -13.434 0.460 -2.542 1.00 97.81 102 ARG A O 1
ATOM 875 N N . ALA A 1 103 ? -14.009 -0.875 -0.834 1.00 98.25 103 ALA A N 1
ATOM 876 C CA . ALA A 1 103 ? -12.906 -0.466 0.029 1.00 98.25 103 ALA A CA 1
ATOM 877 C C . ALA A 1 103 ? -11.524 -0.730 -0.596 1.00 98.25 103 ALA A C 1
ATOM 879 O O . ALA A 1 103 ? -10.665 0.151 -0.553 1.00 98.25 103 ALA A O 1
ATOM 880 N N . ASN A 1 104 ? -11.330 -1.892 -1.226 1.00 97.94 104 ASN A N 1
ATOM 881 C CA . ASN A 1 104 ? -10.082 -2.259 -1.899 1.00 97.94 104 ASN A CA 1
ATOM 882 C C . ASN A 1 104 ? -9.784 -1.335 -3.088 1.00 97.94 104 ASN A C 1
ATOM 884 O O . ASN A 1 104 ? -8.687 -0.781 -3.181 1.00 97.94 104 ASN A O 1
ATOM 888 N N . ILE A 1 105 ? -10.775 -1.113 -3.959 1.00 97.81 105 ILE A N 1
ATOM 889 C CA . ILE A 1 105 ? -10.641 -0.219 -5.119 1.00 97.81 105 ILE A CA 1
ATOM 890 C C . ILE A 1 105 ? -10.351 1.212 -4.654 1.00 97.81 105 ILE A C 1
ATOM 892 O O . ILE A 1 105 ? -9.404 1.837 -5.130 1.00 97.81 105 ILE A O 1
ATOM 896 N N . THR A 1 106 ? -11.117 1.725 -3.686 1.00 98.44 106 THR A N 1
ATOM 897 C CA . THR A 1 106 ? -10.909 3.071 -3.137 1.00 98.44 106 THR A CA 1
ATOM 898 C C . THR A 1 106 ? -9.518 3.221 -2.526 1.00 98.44 106 THR A C 1
ATOM 900 O O . THR A 1 106 ? -8.863 4.231 -2.773 1.00 98.44 106 THR A O 1
ATOM 903 N N . LEU A 1 107 ? -9.029 2.229 -1.777 1.00 98.56 107 LEU A N 1
ATOM 904 C CA . LEU A 1 107 ? -7.685 2.270 -1.199 1.00 98.56 107 LEU A CA 1
ATOM 905 C C . LEU A 1 107 ? -6.596 2.312 -2.283 1.00 98.56 107 LEU A C 1
ATOM 907 O O . LEU A 1 107 ? -5.698 3.151 -2.210 1.00 98.56 107 LEU A O 1
ATOM 911 N N . ALA A 1 108 ? -6.690 1.449 -3.300 1.00 98.25 108 ALA A N 1
ATOM 912 C CA . ALA A 1 108 ? -5.739 1.406 -4.413 1.00 98.25 108 ALA A CA 1
ATOM 913 C C . ALA A 1 108 ? -5.699 2.725 -5.198 1.00 98.25 108 ALA A C 1
ATOM 915 O O . ALA A 1 108 ? -4.618 3.225 -5.530 1.00 98.25 108 ALA A O 1
ATOM 916 N N . LEU A 1 109 ? -6.868 3.318 -5.455 1.00 98.12 109 LEU A N 1
ATOM 917 C CA . LEU A 1 109 ? -6.983 4.613 -6.125 1.00 98.12 109 LEU A CA 1
ATOM 918 C C . LEU A 1 109 ? -6.424 5.743 -5.260 1.00 98.12 109 LEU A C 1
ATOM 920 O O . LEU A 1 109 ? -5.660 6.563 -5.762 1.00 98.12 109 LEU A O 1
ATOM 924 N N . ALA A 1 110 ? -6.733 5.764 -3.963 1.00 98.44 110 ALA A N 1
ATOM 925 C CA . ALA A 1 110 ? -6.260 6.810 -3.064 1.00 98.44 110 ALA A CA 1
ATOM 926 C C . ALA A 1 110 ? -4.731 6.787 -2.903 1.00 98.44 110 ALA A C 1
ATOM 928 O O . ALA A 1 110 ? -4.087 7.835 -2.959 1.00 98.44 110 ALA A O 1
ATOM 929 N N . ILE A 1 111 ? -4.120 5.601 -2.778 1.00 98.31 111 ILE A N 1
ATOM 930 C CA . ILE A 1 111 ? -2.653 5.485 -2.725 1.00 98.31 111 ILE A CA 1
ATOM 931 C C . ILE A 1 111 ? -2.025 5.859 -4.075 1.00 98.31 111 ILE A C 1
ATOM 933 O O . ILE A 1 111 ? -1.001 6.542 -4.103 1.00 98.31 111 ILE A O 1
ATOM 937 N N . SER A 1 112 ? -2.637 5.461 -5.195 1.00 97.56 112 SER A N 1
ATOM 938 C CA . SER A 1 112 ? -2.187 5.874 -6.533 1.00 97.56 112 SER A CA 1
ATOM 939 C C . SER A 1 112 ? -2.227 7.397 -6.698 1.00 97.56 112 SER A C 1
ATOM 941 O O . SER A 1 112 ? -1.239 7.989 -7.130 1.00 97.56 112 SER A O 1
ATOM 943 N N . ALA A 1 113 ? -3.317 8.043 -6.276 1.00 97.94 113 ALA A N 1
ATOM 944 C CA . ALA A 1 113 ? -3.457 9.496 -6.288 1.00 97.94 113 ALA A CA 1
ATOM 945 C C . ALA A 1 113 ? -2.397 10.173 -5.405 1.00 97.94 113 ALA A C 1
ATOM 947 O O . ALA A 1 113 ? -1.739 11.114 -5.848 1.00 97.94 113 ALA A O 1
ATOM 948 N N . GLN A 1 114 ? -2.149 9.652 -4.197 1.00 97.50 114 GLN A N 1
ATOM 949 C CA . GLN A 1 114 ? -1.052 10.129 -3.350 1.00 97.50 114 GLN A CA 1
ATOM 950 C C . GLN A 1 114 ? 0.300 10.003 -4.070 1.00 97.50 114 GLN A C 1
ATOM 952 O O . GLN A 1 114 ? 1.090 10.943 -4.066 1.00 97.50 114 GLN A O 1
ATOM 957 N N . ALA A 1 115 ? 0.579 8.864 -4.706 1.00 96.38 115 ALA A N 1
ATOM 958 C CA . ALA A 1 115 ? 1.847 8.631 -5.389 1.00 96.38 115 ALA A CA 1
ATOM 959 C C . ALA A 1 115 ? 2.086 9.582 -6.574 1.00 96.38 115 ALA A C 1
ATOM 961 O O . ALA A 1 115 ? 3.241 9.938 -6.831 1.00 96.38 115 ALA A O 1
ATOM 962 N N . ILE A 1 116 ? 1.018 9.971 -7.278 1.00 95.56 116 ILE A N 1
ATOM 963 C CA . ILE A 1 116 ? 1.050 10.934 -8.387 1.00 95.56 116 ILE A CA 1
ATOM 964 C C . ILE A 1 116 ? 1.268 12.354 -7.857 1.00 95.56 116 ILE A C 1
ATOM 966 O O . ILE A 1 116 ? 2.151 13.057 -8.341 1.00 95.56 116 ILE A O 1
ATOM 970 N N . ASN A 1 117 ? 0.503 12.755 -6.841 1.00 96.25 117 ASN A N 1
ATOM 971 C CA . ASN A 1 117 ? 0.461 14.144 -6.378 1.00 96.25 117 ASN A CA 1
ATOM 972 C C . ASN A 1 117 ? 1.608 14.513 -5.427 1.00 96.25 117 ASN A C 1
ATOM 974 O O . ASN A 1 117 ? 1.918 15.687 -5.237 1.00 96.25 117 ASN A O 1
ATOM 978 N N . GLN A 1 118 ? 2.238 13.529 -4.788 1.00 93.44 118 GLN A N 1
ATOM 979 C CA . GLN A 1 118 ? 3.280 13.785 -3.802 1.00 93.44 118 GLN A CA 1
ATOM 980 C C . GLN A 1 118 ? 4.627 14.084 -4.477 1.00 93.44 118 GLN A C 1
ATOM 982 O O . GLN A 1 118 ? 5.168 13.264 -5.212 1.00 93.44 118 GLN A O 1
ATOM 987 N N . SER A 1 119 ? 5.234 15.231 -4.168 1.00 91.44 119 SER A N 1
ATOM 988 C CA . SER A 1 119 ? 6.520 15.634 -4.760 1.00 91.44 119 SER A CA 1
ATOM 989 C C . SER A 1 119 ? 7.707 14.787 -4.287 1.00 91.44 119 SER A C 1
ATOM 991 O O . SER A 1 119 ? 8.644 14.539 -5.045 1.00 91.44 119 SER A O 1
ATOM 993 N N . ARG A 1 120 ? 7.689 14.337 -3.025 1.00 89.38 120 ARG A N 1
ATOM 994 C CA . ARG A 1 120 ? 8.779 13.569 -2.405 1.00 89.38 120 ARG A CA 1
ATOM 995 C C . ARG A 1 120 ? 8.251 12.509 -1.458 1.00 89.38 120 ARG A C 1
ATOM 997 O O . ARG A 1 120 ? 7.369 12.775 -0.650 1.00 89.38 120 ARG A O 1
ATOM 1004 N N . THR A 1 121 ? 8.856 11.329 -1.488 1.00 93.38 121 THR A N 1
ATOM 1005 C CA . THR A 1 121 ? 8.577 10.219 -0.567 1.00 93.38 121 THR A CA 1
ATOM 1006 C C . THR A 1 121 ? 9.853 9.787 0.144 1.00 93.38 121 THR A C 1
ATOM 1008 O O . THR A 1 121 ? 10.955 9.915 -0.399 1.00 93.38 121 THR A O 1
ATOM 1011 N N . VAL A 1 122 ? 9.717 9.238 1.348 1.00 92.00 122 VAL A N 1
ATOM 1012 C CA . VAL A 1 122 ? 10.830 8.678 2.125 1.00 92.00 122 VAL A CA 1
ATOM 1013 C C . VAL A 1 122 ? 10.725 7.158 2.092 1.00 92.00 122 VAL A C 1
ATOM 1015 O O . VAL A 1 122 ? 9.628 6.618 2.193 1.00 92.00 122 VAL A O 1
ATOM 1018 N N . MET A 1 123 ? 11.857 6.477 1.935 1.00 94.56 123 MET A N 1
ATOM 1019 C CA . MET A 1 123 ? 11.953 5.030 2.119 1.00 94.56 123 MET A CA 1
ATOM 1020 C C . MET A 1 123 ? 12.190 4.761 3.597 1.00 94.56 123 MET A C 1
ATOM 1022 O O . MET A 1 123 ? 13.324 4.705 4.053 1.00 94.56 123 MET A O 1
ATOM 1026 N N . ARG A 1 124 ? 11.103 4.705 4.366 1.00 96.12 124 ARG A N 1
ATOM 1027 C CA . ARG A 1 124 ? 11.159 4.399 5.795 1.00 96.12 124 ARG A CA 1
ATOM 1028 C C . ARG A 1 124 ? 9.915 3.627 6.181 1.00 96.12 124 ARG A C 1
ATOM 1030 O O . ARG A 1 124 ? 8.800 4.101 5.956 1.00 96.12 124 ARG A O 1
ATOM 1037 N N . LYS A 1 125 ? 10.109 2.462 6.793 1.00 96.19 125 LYS A N 1
ATOM 1038 C CA . LYS A 1 125 ? 9.011 1.669 7.338 1.00 96.19 125 LYS A CA 1
ATOM 1039 C C . LYS A 1 125 ? 8.198 2.487 8.330 1.00 96.19 125 LYS A C 1
ATOM 1041 O O . LYS A 1 125 ? 8.734 3.234 9.145 1.00 96.19 125 LYS A O 1
ATOM 1046 N N . THR A 1 126 ? 6.878 2.379 8.226 1.00 94.75 126 THR A N 1
ATOM 1047 C CA . THR A 1 126 ? 5.994 2.927 9.250 1.00 94.75 126 THR A CA 1
ATOM 1048 C C . THR A 1 126 ? 6.101 2.030 10.462 1.00 94.75 126 THR A C 1
ATOM 1050 O O . THR A 1 126 ? 5.722 0.864 10.394 1.00 94.75 126 THR A O 1
ATOM 1053 N N . GLU A 1 127 ? 6.569 2.591 11.566 1.00 92.31 127 GLU A N 1
ATOM 1054 C CA . GLU A 1 127 ? 6.471 1.938 12.861 1.00 92.31 127 GLU A CA 1
ATOM 1055 C C . GLU A 1 127 ? 5.000 1.675 13.173 1.00 92.31 127 GLU A C 1
ATOM 1057 O O . GLU A 1 127 ? 4.169 2.588 13.218 1.00 92.31 127 GLU A O 1
ATOM 1062 N N . ILE A 1 128 ? 4.670 0.401 13.348 1.00 87.88 128 ILE A N 1
ATOM 1063 C CA . ILE A 1 128 ? 3.359 -0.003 13.831 1.00 87.88 128 ILE A CA 1
ATOM 1064 C C . ILE A 1 128 ? 3.465 0.032 15.348 1.00 87.88 128 ILE A C 1
ATOM 1066 O O . ILE A 1 128 ? 4.022 -0.886 15.943 1.00 87.88 128 ILE A O 1
ATOM 1070 N N . SER A 1 129 ? 2.989 1.121 15.955 1.00 78.06 129 SER A N 1
ATOM 1071 C CA . SER A 1 129 ? 2.976 1.243 17.413 1.00 78.06 129 SER A CA 1
ATOM 1072 C C . SER A 1 129 ? 1.983 0.261 18.043 1.00 78.06 129 SER A C 1
ATOM 1074 O O . SER A 1 129 ? 1.287 -0.477 17.344 1.00 78.06 129 SER A O 1
ATOM 1076 N N . GLU A 1 130 ? 1.855 0.324 19.368 1.00 86.00 130 GLU A N 1
ATOM 1077 C CA . GLU A 1 130 ? 0.947 -0.499 20.187 1.00 86.00 130 GLU A CA 1
ATOM 1078 C C . GLU A 1 130 ? -0.510 -0.527 19.687 1.00 86.00 130 GLU A C 1
ATOM 1080 O O . GLU A 1 130 ? -1.229 -1.494 19.917 1.00 86.00 130 GLU A O 1
ATOM 1085 N N . ASN A 1 131 ? -0.936 0.501 18.943 1.00 94.69 131 ASN A N 1
ATOM 1086 C CA . ASN A 1 131 ? -2.259 0.599 18.339 1.00 94.69 131 ASN A CA 1
ATOM 1087 C C . ASN A 1 131 ? -2.215 0.666 16.791 1.00 94.69 131 ASN A C 1
ATOM 1089 O O . ASN A 1 131 ? -2.109 1.754 16.194 1.00 94.69 131 ASN A O 1
ATOM 1093 N N . PRO A 1 132 ? -2.323 -0.491 16.111 1.00 96.06 132 PRO A N 1
ATOM 1094 C CA . PRO A 1 132 ? -2.400 -0.572 14.656 1.00 96.06 132 PRO A CA 1
ATOM 1095 C C . PRO A 1 132 ? -3.637 0.113 14.060 1.00 96.06 132 PRO A C 1
ATOM 1097 O O . PRO A 1 132 ? -3.514 0.758 13.015 1.00 96.06 132 PRO A O 1
ATOM 1100 N N . ALA A 1 133 ? -4.809 0.018 14.702 1.00 96.94 133 ALA A N 1
ATOM 1101 C CA . ALA A 1 133 ? -6.041 0.635 14.203 1.00 96.94 133 ALA A CA 1
ATOM 1102 C C . ALA A 1 133 ? -5.919 2.164 14.124 1.00 96.94 133 ALA A C 1
ATOM 1104 O O . ALA A 1 133 ? -6.238 2.759 13.088 1.00 96.94 133 ALA A O 1
ATOM 1105 N N . PHE A 1 134 ? -5.383 2.798 15.171 1.00 96.06 134 PHE A N 1
ATOM 1106 C CA . PHE A 1 134 ? -5.072 4.227 15.162 1.00 96.06 134 PHE A CA 1
ATOM 1107 C C . PHE A 1 134 ? -4.064 4.566 14.056 1.00 96.06 134 PHE A C 1
ATOM 1109 O O . PHE A 1 134 ? -4.310 5.449 13.227 1.00 96.06 134 PHE A O 1
ATOM 1116 N N . THR A 1 135 ? -2.953 3.823 13.990 1.00 96.56 135 THR A N 1
ATOM 1117 C CA . THR A 1 135 ? -1.889 4.036 12.995 1.00 96.56 135 THR A CA 1
ATOM 1118 C C . THR A 1 135 ? -2.443 4.002 11.573 1.00 96.56 135 THR A C 1
ATOM 1120 O O . THR A 1 135 ? -2.193 4.920 10.785 1.00 96.56 135 THR A O 1
ATOM 1123 N N . PHE A 1 136 ? -3.251 2.994 11.240 1.00 97.69 136 PHE A N 1
ATOM 1124 C CA . PHE A 1 136 ? -3.820 2.881 9.904 1.00 97.69 136 PHE A CA 1
ATOM 1125 C C . PHE A 1 136 ? -4.872 3.953 9.636 1.00 97.69 136 PHE A C 1
ATOM 1127 O O . PHE A 1 136 ? -4.844 4.572 8.573 1.00 97.69 136 PHE A O 1
ATOM 1134 N N . ARG A 1 137 ? -5.736 4.273 10.607 1.00 97.06 137 ARG A N 1
ATOM 1135 C CA . ARG A 1 137 ? -6.720 5.352 10.449 1.00 97.06 137 ARG A CA 1
ATOM 1136 C C . ARG A 1 137 ? -6.046 6.682 10.112 1.00 97.06 137 ARG A C 1
ATOM 1138 O O . ARG A 1 137 ? -6.494 7.349 9.184 1.00 97.06 137 ARG A O 1
ATOM 1145 N N . THR A 1 138 ? -4.963 7.061 10.796 1.00 96.19 138 THR A N 1
ATOM 1146 C CA . THR A 1 138 ? -4.239 8.311 10.469 1.00 96.19 138 THR A CA 1
ATOM 1147 C C . THR A 1 138 ? -3.667 8.310 9.050 1.00 96.19 138 THR A C 1
ATOM 1149 O O . THR A 1 138 ? -3.531 9.366 8.429 1.00 96.19 138 THR A O 1
ATOM 1152 N N . PHE A 1 139 ? -3.329 7.135 8.511 1.00 97.38 139 PHE A N 1
ATOM 1153 C CA . PHE A 1 139 ? -2.930 7.005 7.117 1.00 97.38 139 PHE A CA 1
ATOM 1154 C C . PHE A 1 139 ? -4.124 7.177 6.169 1.00 97.38 139 PHE A C 1
ATOM 1156 O O . PHE A 1 139 ? -4.020 7.974 5.242 1.00 97.38 139 PHE A O 1
ATOM 1163 N N . LEU A 1 140 ? -5.270 6.545 6.444 1.00 98.25 140 LEU A N 1
ATOM 1164 C CA . LEU A 1 140 ? -6.494 6.720 5.646 1.00 98.25 140 LEU A CA 1
ATOM 1165 C C . LEU A 1 140 ? -6.956 8.188 5.597 1.00 98.25 140 LEU A C 1
ATOM 1167 O O . LEU A 1 140 ? -7.380 8.662 4.547 1.00 98.25 140 LEU A O 1
ATOM 1171 N N . LEU A 1 141 ? -6.824 8.931 6.701 1.00 97.25 141 LEU A N 1
ATOM 1172 C CA . LEU A 1 141 ? -7.132 10.366 6.726 1.00 97.25 141 LEU A CA 1
ATOM 1173 C C . LEU A 1 141 ? -6.181 11.174 5.830 1.00 97.25 141 LEU A C 1
ATOM 1175 O O . LEU A 1 141 ? -6.633 12.037 5.088 1.00 97.25 141 LEU A O 1
ATOM 1179 N N . ARG A 1 142 ? -4.877 10.862 5.834 1.00 96.25 142 ARG A N 1
ATOM 1180 C CA . ARG A 1 142 ? -3.901 11.484 4.915 1.00 96.25 142 ARG A CA 1
ATOM 1181 C C . ARG A 1 142 ? -4.149 11.158 3.447 1.00 96.25 142 ARG A C 1
ATOM 1183 O O . ARG A 1 142 ? -3.774 11.950 2.594 1.00 96.25 142 ARG A O 1
ATOM 1190 N N . LEU A 1 143 ? -4.761 10.012 3.164 1.00 97.81 143 LEU A N 1
ATOM 1191 C CA . LEU A 1 143 ? -5.214 9.644 1.823 1.00 97.81 143 LEU A CA 1
ATOM 1192 C C . LEU A 1 143 ? -6.476 10.410 1.386 1.00 97.81 143 LEU A C 1
ATOM 1194 O O . LEU A 1 143 ? -6.945 10.204 0.272 1.00 97.81 143 LEU A O 1
ATOM 1198 N N . GLY A 1 144 ? -7.042 11.266 2.244 1.00 97.50 144 GLY A N 1
ATOM 1199 C CA . GLY A 1 144 ? -8.256 12.025 1.945 1.00 97.50 144 GLY A CA 1
ATOM 1200 C C . GLY A 1 144 ? -9.547 11.228 2.128 1.00 97.50 144 GLY A C 1
ATOM 1201 O O . GLY A 1 144 ? -10.615 11.715 1.776 1.00 97.50 144 GLY A O 1
ATOM 1202 N N . LEU A 1 145 ? -9.490 10.028 2.718 1.00 98.06 145 LEU A N 1
ATOM 1203 C CA . LEU A 1 145 ? -10.681 9.233 3.021 1.00 98.06 145 LEU A CA 1
ATOM 1204 C C . LEU A 1 145 ? -11.363 9.792 4.278 1.00 98.06 145 LEU A C 1
ATOM 1206 O O . LEU A 1 145 ? -11.346 9.159 5.337 1.00 98.06 145 LEU A O 1
ATOM 1210 N N . ILE A 1 146 ? -11.928 10.996 4.183 1.00 96.31 146 ILE A N 1
ATOM 1211 C CA . ILE A 1 146 ? -12.528 11.795 5.268 1.00 96.31 146 ILE A CA 1
ATOM 1212 C C . ILE A 1 146 ? -14.001 12.050 4.944 1.00 96.31 146 ILE A C 1
ATOM 1214 O O . ILE A 1 146 ? -14.336 12.245 3.794 1.00 96.31 146 ILE A O 1
ATOM 1218 N N . GLY A 1 147 ? -14.878 12.051 5.950 1.00 96.56 147 GLY A N 1
ATOM 1219 C CA . GLY A 1 147 ? -16.308 12.319 5.750 1.00 96.56 147 GLY A CA 1
ATOM 1220 C C . GLY A 1 147 ? -17.191 11.062 5.737 1.00 96.56 147 GLY A C 1
ATOM 1221 O O . GLY A 1 147 ? -16.667 9.942 5.899 1.00 96.56 147 GLY A O 1
ATOM 1222 N N . PRO A 1 148 ? -18.528 11.236 5.668 1.00 97.00 148 PRO A N 1
ATOM 1223 C CA . PRO A 1 148 ? -19.514 10.152 5.699 1.00 97.00 148 PRO A CA 1
ATOM 1224 C C . PRO A 1 148 ? -19.435 9.190 4.506 1.00 97.00 148 PRO A C 1
ATOM 1226 O O . PRO A 1 148 ? -19.622 7.985 4.675 1.00 97.00 148 PRO A O 1
ATOM 1229 N N . GLU A 1 149 ? -19.093 9.681 3.320 1.00 96.50 149 GLU A N 1
ATOM 1230 C CA . GLU A 1 149 ? -19.020 8.924 2.068 1.00 96.50 149 GLU A CA 1
ATOM 1231 C C . GLU A 1 149 ? -17.950 7.818 2.092 1.00 96.50 149 GLU A C 1
ATOM 1233 O O . GLU A 1 149 ? -18.112 6.777 1.448 1.00 96.50 149 GLU A O 1
ATOM 1238 N N . TYR A 1 150 ? -16.900 7.997 2.904 1.00 98.06 150 TYR A N 1
ATOM 1239 C CA . TYR A 1 150 ? -15.850 6.999 3.142 1.00 98.06 150 TYR A CA 1
ATOM 1240 C C . TYR A 1 150 ? -16.025 6.230 4.456 1.00 98.06 150 TYR A C 1
ATOM 1242 O O . TYR A 1 150 ? -15.150 5.438 4.812 1.00 98.06 150 TYR A O 1
ATOM 1250 N N . LYS A 1 151 ? -17.122 6.432 5.202 1.00 97.06 151 LYS A N 1
ATOM 1251 C CA . LYS A 1 151 ? -17.343 5.765 6.498 1.00 97.06 151 LYS A CA 1
ATOM 1252 C C . LYS A 1 151 ? -17.262 4.243 6.366 1.00 97.06 151 LYS A C 1
ATOM 1254 O O . LYS A 1 151 ? -16.439 3.629 7.038 1.00 97.06 151 LYS A O 1
ATOM 1259 N N . ASN A 1 152 ? -18.024 3.664 5.438 1.00 97.62 152 ASN A N 1
ATOM 1260 C CA . ASN A 1 152 ? -18.035 2.218 5.204 1.00 97.62 152 ASN A CA 1
ATOM 1261 C C . ASN A 1 152 ? -16.677 1.687 4.696 1.00 97.62 152 ASN A C 1
ATOM 1263 O O . ASN A 1 152 ? -16.223 0.628 5.124 1.00 97.62 152 ASN A O 1
ATOM 1267 N N . VAL A 1 153 ? -15.980 2.454 3.848 1.00 98.31 153 VAL A N 1
ATOM 1268 C CA . VAL A 1 153 ? -14.623 2.107 3.390 1.00 98.31 153 VAL A CA 1
ATOM 1269 C C . VAL A 1 153 ? -13.664 2.019 4.578 1.00 98.31 153 VAL A C 1
ATOM 1271 O O . VAL A 1 153 ? -12.988 1.005 4.749 1.00 98.31 153 VAL A O 1
ATOM 1274 N N . ARG A 1 154 ? -13.637 3.044 5.442 1.00 98.12 154 ARG A N 1
ATOM 1275 C CA . ARG A 1 154 ? -12.801 3.040 6.652 1.00 98.12 154 ARG A CA 1
ATOM 1276 C C . ARG A 1 154 ? -13.181 1.903 7.599 1.00 98.12 154 ARG A C 1
ATOM 1278 O O . ARG A 1 154 ? -12.289 1.289 8.172 1.00 98.12 154 ARG A O 1
ATOM 1285 N N . GLU A 1 155 ? -14.469 1.612 7.765 1.00 97.81 155 GLU A N 1
ATOM 1286 C CA . GLU A 1 155 ? -14.940 0.506 8.607 1.00 97.81 155 GLU A CA 1
ATOM 1287 C C . GLU A 1 155 ? -14.397 -0.842 8.132 1.00 97.81 155 GLU A C 1
ATOM 1289 O O . GLU A 1 155 ? -13.819 -1.570 8.939 1.00 97.81 155 GLU A O 1
ATOM 1294 N N . HIS A 1 156 ? -14.500 -1.151 6.836 1.00 98.00 156 HIS A N 1
ATOM 1295 C CA . HIS A 1 156 ? -13.951 -2.392 6.288 1.00 98.00 156 HIS A CA 1
ATOM 1296 C C . HIS A 1 156 ? -12.428 -2.468 6.447 1.00 98.00 156 HIS A C 1
ATOM 1298 O O . HIS A 1 156 ? -11.923 -3.479 6.938 1.00 98.00 156 HIS A O 1
ATOM 1304 N N . LEU A 1 157 ? -11.716 -1.389 6.114 1.00 97.94 157 LEU A N 1
ATOM 1305 C CA . LEU A 1 157 ? -10.252 -1.310 6.180 1.00 97.94 157 LEU A CA 1
ATOM 1306 C C . LEU A 1 157 ? -9.689 -1.374 7.611 1.00 97.94 157 LEU A C 1
ATOM 1308 O O . LEU A 1 157 ? -8.561 -1.815 7.806 1.00 97.94 157 LEU A O 1
ATOM 1312 N N . LEU A 1 158 ? -10.455 -0.947 8.617 1.00 97.81 158 LEU A N 1
ATOM 1313 C CA . LEU A 1 158 ? -10.048 -0.982 10.027 1.00 97.81 158 LEU A CA 1
ATOM 1314 C C . LEU A 1 158 ? -10.568 -2.219 10.774 1.00 97.81 158 LEU A C 1
ATOM 1316 O 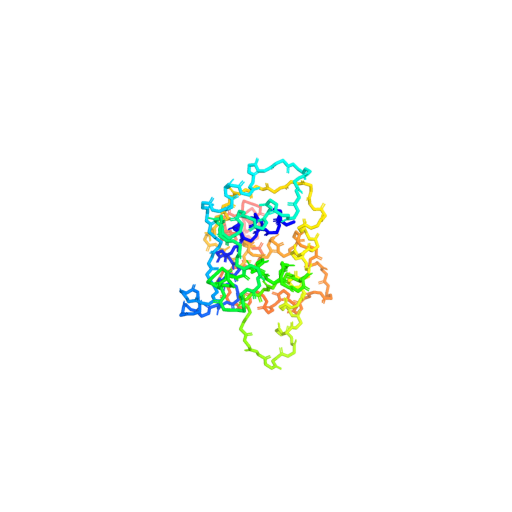O . LEU A 1 158 ? -10.169 -2.445 11.911 1.00 97.81 158 LEU A O 1
ATOM 1320 N N . SER A 1 159 ? -11.464 -3.008 10.173 1.00 96.62 159 SER A N 1
ATOM 1321 C CA . SER A 1 159 ? -12.204 -4.077 10.867 1.00 96.62 159 SER A CA 1
ATOM 1322 C C . SER A 1 159 ? -11.340 -5.210 11.428 1.00 96.62 159 SER A C 1
ATOM 1324 O O . SER A 1 159 ? -11.787 -5.913 12.330 1.00 96.62 159 SER A O 1
ATOM 1326 N N . LYS A 1 160 ? -10.128 -5.402 10.897 1.00 94.75 160 LYS A N 1
ATOM 1327 C CA . LYS A 1 160 ? -9.206 -6.484 11.282 1.00 94.75 160 LYS A CA 1
ATOM 1328 C C . LYS A 1 160 ? -8.023 -6.023 12.130 1.00 94.75 160 LYS A C 1
ATOM 1330 O O . LYS A 1 160 ? -7.216 -6.850 12.537 1.00 94.75 160 LYS A O 1
ATOM 1335 N N . LEU A 1 161 ? -7.911 -4.724 12.402 1.00 96.50 161 LEU A N 1
ATOM 1336 C CA . LEU A 1 161 ? -6.813 -4.185 13.196 1.00 96.50 161 LEU A CA 1
ATOM 1337 C C . LEU A 1 161 ? -7.205 -4.092 14.676 1.00 96.50 161 LEU A C 1
ATOM 1339 O O . LEU A 1 161 ? -8.290 -3.588 14.972 1.00 96.50 161 LEU A O 1
ATOM 1343 N N . PRO A 1 162 ? -6.331 -4.520 15.603 1.00 95.06 162 PRO A N 1
ATOM 1344 C CA . PRO A 1 162 ? -6.563 -4.338 17.028 1.00 95.06 162 PRO A CA 1
ATOM 1345 C C . PRO A 1 162 ? -6.356 -2.874 17.443 1.00 95.06 162 PRO A C 1
ATOM 1347 O O . PRO A 1 162 ? -5.645 -2.114 16.774 1.00 95.06 162 PRO A O 1
ATOM 1350 N N . GLY A 1 163 ? -6.939 -2.516 18.588 1.00 93.38 163 GLY A N 1
ATOM 1351 C CA . GLY A 1 163 ? -6.778 -1.214 19.234 1.00 93.38 163 GLY A CA 1
ATOM 1352 C C . GLY A 1 163 ? -7.910 -0.217 18.969 1.00 93.38 163 GLY A C 1
ATOM 1353 O O . GLY A 1 163 ? -8.797 -0.421 18.137 1.00 93.38 163 GLY A O 1
ATOM 1354 N N . ASP A 1 164 ? -7.881 0.883 19.719 1.00 92.50 164 ASP A N 1
ATOM 1355 C CA . ASP A 1 164 ? -8.843 1.977 19.604 1.00 92.50 164 ASP A CA 1
ATOM 1356 C C . ASP A 1 164 ? -8.584 2.802 18.327 1.00 92.50 164 ASP A C 1
ATOM 1358 O O . ASP A 1 164 ? -7.452 3.107 17.960 1.00 92.50 164 ASP A O 1
ATOM 1362 N N . ARG A 1 165 ? -9.640 3.184 17.608 1.00 91.81 165 ARG A N 1
ATOM 1363 C CA . ARG A 1 165 ? -9.499 3.933 16.346 1.00 91.81 165 ARG A CA 1
ATOM 1364 C C . ARG A 1 165 ? -9.199 5.417 16.573 1.00 91.81 165 ARG A C 1
ATOM 1366 O O . ARG A 1 165 ? -8.640 6.068 15.692 1.00 91.81 165 ARG A O 1
ATOM 1373 N N . ALA A 1 166 ? -9.630 5.980 17.692 1.00 89.69 166 ALA A N 1
ATOM 1374 C CA . ALA A 1 166 ? -9.545 7.399 18.007 1.00 89.69 166 ALA A CA 1
ATOM 1375 C C . ALA A 1 166 ? -8.279 7.761 18.795 1.00 89.69 166 ALA A C 1
ATOM 1377 O O . ALA A 1 166 ? -7.752 8.852 18.576 1.00 89.69 166 ALA A O 1
ATOM 1378 N N . TRP A 1 167 ? -7.771 6.862 19.639 1.00 89.94 167 TRP A N 1
ATOM 1379 C CA . TRP A 1 167 ? -6.665 7.144 20.562 1.00 89.94 167 TRP A CA 1
ATOM 1380 C C . TRP A 1 167 ? -5.446 6.272 20.279 1.00 89.94 167 TRP A C 1
ATOM 1382 O O . TRP A 1 167 ? -5.579 5.084 20.010 1.00 89.94 167 TRP A O 1
ATOM 1392 N N . ARG A 1 168 ? -4.246 6.862 20.325 1.00 89.88 168 ARG A N 1
ATOM 1393 C CA . ARG A 1 168 ? -2.989 6.126 20.105 1.00 89.88 168 ARG A CA 1
ATOM 1394 C C . ARG A 1 168 ? -2.633 5.268 21.313 1.00 89.88 168 ARG A C 1
ATOM 1396 O O . ARG A 1 168 ? -2.224 4.128 21.130 1.00 89.88 168 ARG A O 1
ATOM 1403 N N . TYR A 1 169 ? -2.792 5.844 22.496 1.00 89.81 169 TYR A N 1
ATOM 1404 C CA . TYR A 1 169 ? -2.542 5.226 23.793 1.00 89.81 169 TYR A CA 1
ATOM 1405 C C . TYR A 1 169 ? -3.863 5.050 24.545 1.00 89.81 169 TYR A C 1
ATOM 1407 O O . TYR A 1 169 ? -4.912 5.490 24.064 1.00 89.81 169 TYR A O 1
ATOM 1415 N N . ASP A 1 170 ? -3.819 4.437 25.726 1.00 86.00 170 ASP A N 1
ATOM 1416 C CA . ASP A 1 170 ? -4.978 4.423 26.618 1.00 86.00 170 ASP A CA 1
ATOM 1417 C C . ASP A 1 170 ? -5.451 5.863 26.895 1.00 86.00 170 ASP A C 1
ATOM 1419 O O . ASP A 1 170 ? -4.638 6.768 27.106 1.00 86.00 170 ASP A O 1
ATOM 1423 N N . LYS A 1 171 ? -6.772 6.090 26.888 1.00 85.06 171 LYS A N 1
ATOM 1424 C CA . LYS A 1 171 ? -7.378 7.409 27.140 1.00 85.06 171 LYS A CA 1
ATOM 1425 C C . LYS A 1 171 ? -6.912 8.009 28.466 1.00 85.06 171 LYS A C 1
ATOM 1427 O O . LYS A 1 171 ? -6.726 9.223 28.542 1.00 85.06 171 LYS A O 1
ATOM 1432 N N . ALA A 1 172 ? -6.688 7.174 29.480 1.00 85.19 172 ALA A N 1
ATOM 1433 C CA . ALA A 1 172 ? -6.219 7.598 30.791 1.00 85.19 172 ALA A CA 1
ATOM 1434 C C . ALA A 1 172 ? -4.810 8.207 30.756 1.00 85.19 172 ALA A C 1
ATOM 1436 O O . ALA A 1 172 ? -4.456 8.936 31.673 1.00 85.19 172 ALA A O 1
ATOM 1437 N N . GLN A 1 173 ? -4.011 7.963 29.713 1.00 86.06 173 GLN A N 1
ATOM 1438 C CA . GLN A 1 173 ? -2.666 8.535 29.581 1.00 86.06 173 GLN A CA 1
ATOM 1439 C C . GLN A 1 173 ? -2.667 9.972 29.040 1.00 86.06 173 GLN A C 1
ATOM 1441 O O . GLN A 1 173 ? -1.622 10.620 29.034 1.00 86.06 173 GLN A O 1
ATOM 1446 N N . TYR A 1 174 ? -3.807 10.491 28.571 1.00 86.06 174 TYR A N 1
ATOM 1447 C CA . TYR A 1 174 ? -3.891 11.843 28.022 1.00 86.06 174 TYR A CA 1
ATOM 1448 C C . TYR A 1 174 ? -4.192 12.860 29.137 1.00 86.06 174 TYR A C 1
ATOM 1450 O O . TYR A 1 174 ? -5.295 12.829 29.692 1.00 86.06 174 TYR A O 1
ATOM 1458 N N . PRO A 1 175 ? -3.284 13.817 29.432 1.00 85.88 175 PRO A N 1
ATOM 1459 C CA . PRO A 1 175 ? -3.459 14.764 30.543 1.00 85.88 175 PRO A CA 1
ATOM 1460 C C . PRO A 1 175 ? -4.755 15.584 30.465 1.00 85.88 175 PRO A C 1
ATOM 1462 O O . PRO A 1 175 ? -5.374 15.900 31.478 1.00 85.88 175 PRO A O 1
ATOM 1465 N N . SER A 1 176 ? -5.220 15.881 29.247 1.00 84.25 176 SER A N 1
ATOM 1466 C CA . SER A 1 176 ? -6.468 16.613 29.011 1.00 84.25 176 SER A CA 1
ATOM 1467 C C . SER A 1 176 ? -7.724 15.877 29.492 1.00 84.25 176 SER A C 1
ATOM 1469 O O . SER A 1 176 ? -8.735 16.524 29.763 1.00 84.25 176 SER A O 1
ATOM 1471 N N . LEU A 1 177 ? -7.680 14.545 29.602 1.00 80.62 177 LEU A N 1
ATOM 1472 C CA . LEU A 1 177 ? -8.788 13.723 30.097 1.00 80.62 177 LEU A CA 1
ATOM 1473 C C . LEU A 1 177 ? -8.673 13.428 31.597 1.00 80.62 177 LEU A C 1
ATOM 1475 O O . LEU A 1 177 ? -9.700 13.330 32.265 1.00 80.62 177 LEU A O 1
ATOM 1479 N N . GLN A 1 178 ? -7.452 13.362 32.133 1.00 76.50 178 GLN A N 1
ATOM 1480 C CA . GLN A 1 178 ? -7.208 13.195 33.572 1.00 76.50 178 GLN A CA 1
ATOM 1481 C C . GLN A 1 178 ? -7.782 14.370 34.379 1.00 76.50 178 GLN A C 1
ATOM 1483 O O . GLN A 1 178 ? -8.465 14.168 35.381 1.00 76.50 178 GLN A O 1
ATOM 1488 N N . ASN A 1 179 ? -7.593 15.603 33.895 1.00 65.69 179 ASN A N 1
ATOM 1489 C CA . ASN A 1 179 ? -8.093 16.798 34.582 1.00 65.69 179 ASN A CA 1
ATOM 1490 C C . ASN A 1 179 ? -9.628 16.864 34.650 1.00 65.69 179 ASN A C 1
ATOM 1492 O O . ASN A 1 179 ? -10.162 17.397 35.617 1.00 65.69 179 ASN A O 1
ATOM 1496 N N . ARG A 1 180 ? -10.343 16.291 33.669 1.00 62.06 180 ARG A N 1
ATOM 1497 C CA . ARG A 1 180 ? -11.817 16.238 33.682 1.00 62.06 180 ARG A CA 1
ATOM 1498 C C . ARG A 1 180 ? -12.354 15.272 34.734 1.00 62.06 180 ARG A C 1
ATOM 1500 O O . ARG A 1 180 ? -13.272 15.629 35.456 1.00 62.06 180 ARG A O 1
ATOM 1507 N N . GLN A 1 181 ? -11.739 14.097 34.877 1.00 59.78 181 GLN A N 1
ATOM 1508 C CA . GLN A 1 181 ? -12.157 13.108 35.880 1.00 59.78 181 GLN A CA 1
ATOM 1509 C C . GLN A 1 181 ? -11.964 13.599 37.320 1.00 59.78 181 GLN A C 1
ATOM 1511 O O . GLN A 1 181 ? -12.727 13.213 38.200 1.00 59.78 181 GLN A O 1
ATOM 1516 N N . ASN A 1 182 ? -10.977 14.466 37.558 1.00 58.12 182 ASN A N 1
ATOM 1517 C CA . ASN A 1 182 ? -10.724 15.049 38.877 1.00 58.12 182 ASN A CA 1
ATOM 1518 C C . ASN A 1 182 ? -11.677 16.201 39.240 1.00 58.12 182 ASN A C 1
ATOM 1520 O O . ASN A 1 182 ? -11.686 16.608 40.391 1.00 58.12 182 ASN A O 1
ATOM 1524 N N . HIS A 1 183 ? -12.429 16.756 38.282 1.00 57.19 183 HIS A N 1
ATOM 1525 C CA . HIS A 1 183 ? -13.415 17.823 38.530 1.00 57.19 183 HIS A CA 1
ATOM 1526 C C . HIS A 1 183 ? -14.860 17.295 38.602 1.00 57.19 183 HIS A C 1
ATOM 1528 O O . HIS A 1 183 ? -15.768 18.044 38.944 1.00 57.19 183 HIS A O 1
ATOM 1534 N N . GLU A 1 184 ? -15.076 16.021 38.262 1.00 53.66 184 GLU A N 1
ATOM 1535 C CA . GLU A 1 184 ? -16.375 15.332 38.323 1.00 53.66 184 GLU A CA 1
ATOM 1536 C C . GLU A 1 184 ? -16.499 14.401 39.551 1.00 53.66 184 GLU A C 1
ATOM 1538 O O . GLU A 1 184 ? -17.472 13.655 39.661 1.00 53.66 184 GLU A O 1
ATOM 1543 N N . ARG A 1 185 ? -15.518 14.426 40.463 1.00 46.62 185 ARG A N 1
ATOM 1544 C CA . ARG A 1 185 ? -15.534 13.748 41.770 1.00 46.62 185 ARG A CA 1
ATOM 1545 C C . ARG A 1 185 ? -15.603 14.776 42.886 1.00 46.62 185 ARG A C 1
ATOM 1547 O O . ARG A 1 185 ? -16.262 14.461 43.897 1.00 46.62 185 ARG A O 1
#

Sequence (185 aa):
MKNALSIMYSKEDILFKALNVNESRVERWCQKVREPMLEKIRKLPSNTTMDRLRREWYEGSDGSYEHYNWTRYYALNLHSVFYRGTLEWRCFESTLHAGKVRANITLALAISAQAINQSRTVMRKTEISENPAFTFRTFLLRLGLIGPEYKNVREHLLSKLPGDRAWRYDKAQYPSLQNRQNHER

Organism: NCBI:txid408170

Foldseek 3Di:
DLLLLLVQLQCVVLQCQLQVFDPVLCVAQADGRDPVLSVCVVPDDPPDDPVVNQCSLLVNDRCLVPPDDRSQRHQFRCSCCSNPVDIDGDRHDDDPDPLSVVLVVLVVVLSVVCSVPPPDGDNHHDDCPPFSLCSVLVVCVVSVCDDDVNPSSNCSSSVRTDDDNPDPDPPCPDPVVVVVVVVVD

InterPro domains:
  IPR022025 Putative amidoligase enzyme [PF12224] (1-111)

Radius of gyration: 19.05 Å; chains: 1; bounding box: 39×36×64 Å

pLDDT: mean 92.8, std 8.24, range [46.62, 98.56]